Protein AF-A0A2T2QYG9-F1 (afdb_monomer_lite)

Radius of gyration: 27.03 Å; chains: 1; bounding box: 59×67×78 Å

Foldseek 3Di:
DDDDDDDDPPVVVVVVVVVVVVPPPPPDDPPPDDPDPDDDDPPPVVVVVCVLPDQPQDDDDPDTDRDDDQVVFQPADADDDQFDAADCVQDDDDPVCSVQLRVQLVVAAFARRFKTKGKDAPDVLKIFIWIAGRVHNHTLDGTDIASQDKDHGNRGQKIWGNPVVSDDPVDDDQLDKIWIFGDDPSHTHTDAIGRPDPDPPPFPQDFWWKAQPVVGDIDTDRTPRRADSPRIDTDD

Sequence (236 aa):
MKKRTLIPLFIAFLLVFAVGVILFWKDFPLAGGEFGADKEDQNQEQRTENVFKSEVIVKEGDKQYFKKNFEDFDDIQKFQGKISEVNFATGTRSWKVSSTISEVVKRGPTFAGKYAVATWVCGQECQQSTIVDVSNGEIIVDGIRSVYDVDYRINSKLFVVNPTENVPESGLKEDVSTQYYKLKDNQLKFIGKNNISNEKENCAQIVTKAENKAIGVTLNFPTPCDVPTYGWEKVN

Secondary structure (DSSP, 8-state):
--PPP---TTHHHHHHHHHHHHSSSS---------------SSSHHHHHGGG----EEEETTEEEE---GGGG--PPPP-SPPPPPBGGGS---HHHHHHHHHHHHT---BTTTEEEEEEEEETTEEEEEEEETTT-BEEEEEEEESS-EEE-TT-SEEEES-GGGS-TT---TT-EEEEEEEETTEEEEEEEEE-SSS-----S--EEEEETTTTEEEEESSTTTS-SSS-EEE-

Structure (mmCIF, N/CA/C/O backbone):
data_AF-A0A2T2QYG9-F1
#
_entry.id   AF-A0A2T2QYG9-F1
#
loop_
_atom_site.group_PDB
_atom_site.id
_atom_site.type_symbol
_atom_site.label_atom_id
_atom_site.label_alt_id
_atom_site.label_comp_id
_atom_site.label_asym_id
_atom_site.label_entity_id
_atom_site.label_seq_id
_atom_site.pdbx_PDB_ins_code
_atom_site.Cartn_x
_atom_site.Cartn_y
_atom_site.Cartn_z
_atom_site.occupancy
_atom_site.B_iso_or_equiv
_atom_site.auth_seq_id
_atom_site.auth_comp_id
_atom_site.auth_asym_id
_atom_site.auth_atom_id
_atom_site.pdbx_PDB_model_num
ATOM 1 N N . MET A 1 1 ? -21.940 -55.319 49.367 1.00 42.00 1 MET A N 1
ATOM 2 C CA . MET A 1 1 ? -21.183 -55.373 48.095 1.00 42.00 1 MET A CA 1
ATOM 3 C C . MET A 1 1 ? -22.169 -55.493 46.938 1.00 42.00 1 MET A C 1
ATOM 5 O O . MET A 1 1 ? -22.827 -56.516 46.826 1.00 42.00 1 MET A O 1
ATOM 9 N N . LYS A 1 2 ? -22.354 -54.432 46.142 1.00 44.47 2 LYS A N 1
ATOM 10 C CA . LYS A 1 2 ? -23.360 -54.358 45.065 1.00 44.47 2 LYS A CA 1
ATOM 11 C C . LYS A 1 2 ? -22.612 -54.225 43.732 1.00 44.47 2 LYS A C 1
ATOM 13 O O . LYS A 1 2 ? -22.017 -53.182 43.478 1.00 44.47 2 LYS A O 1
ATOM 18 N N . LYS A 1 3 ? -22.570 -55.293 42.926 1.00 48.38 3 LYS A N 1
ATOM 19 C CA . LYS A 1 3 ? -21.951 -55.282 41.589 1.00 48.38 3 LYS A CA 1
ATOM 20 C C . LYS A 1 3 ? -22.847 -54.475 40.643 1.00 48.38 3 LYS A C 1
ATOM 22 O O . LYS A 1 3 ? -24.000 -54.842 40.443 1.00 48.38 3 LYS A O 1
ATOM 27 N N . ARG A 1 4 ? -22.333 -53.366 40.102 1.00 51.00 4 ARG A N 1
ATOM 28 C CA . ARG A 1 4 ? -22.966 -52.608 39.013 1.00 51.00 4 ARG A CA 1
ATOM 29 C C . ARG A 1 4 ? -22.377 -53.086 37.690 1.00 51.00 4 ARG A C 1
ATOM 31 O O . ARG A 1 4 ? -21.176 -52.974 37.474 1.00 51.00 4 ARG A O 1
ATOM 38 N N . THR A 1 5 ? -23.228 -53.643 36.842 1.00 57.78 5 THR A N 1
ATOM 39 C CA . THR A 1 5 ? -22.930 -54.062 35.472 1.00 57.78 5 THR A CA 1
ATOM 40 C C . THR A 1 5 ? -22.877 -52.828 34.570 1.00 57.78 5 THR A C 1
ATOM 42 O O . THR A 1 5 ? -23.866 -52.109 34.443 1.00 57.78 5 THR A O 1
ATOM 45 N N . LEU A 1 6 ? -21.711 -52.568 33.970 1.00 56.16 6 LEU A N 1
ATOM 46 C CA . LEU A 1 6 ? -21.522 -51.571 32.916 1.00 56.16 6 LEU A CA 1
ATOM 47 C C . LEU A 1 6 ? -22.040 -52.165 31.598 1.00 56.16 6 LEU A C 1
ATOM 49 O O . LEU A 1 6 ? -21.481 -53.138 31.099 1.00 56.16 6 LEU A O 1
ATOM 53 N N . ILE A 1 7 ? -23.099 -51.585 31.042 1.00 56.31 7 ILE A N 1
ATOM 54 C CA . ILE A 1 7 ? -23.527 -51.844 29.664 1.00 56.31 7 ILE A CA 1
ATOM 55 C C . ILE A 1 7 ? -22.803 -50.813 28.780 1.00 56.31 7 ILE A C 1
ATOM 57 O O . ILE A 1 7 ? -22.882 -49.620 29.083 1.00 56.31 7 ILE A O 1
ATOM 61 N N . PRO A 1 8 ? -22.071 -51.216 27.726 1.00 50.78 8 PRO A N 1
ATOM 62 C CA . PRO A 1 8 ? -21.350 -50.278 26.875 1.00 50.78 8 PRO A CA 1
ATOM 63 C C . PRO A 1 8 ? -22.332 -49.469 26.016 1.00 50.78 8 PRO A C 1
ATOM 65 O O . PRO A 1 8 ? -23.063 -50.007 25.187 1.00 50.78 8 PRO A O 1
ATOM 68 N N . LEU A 1 9 ? -22.299 -48.148 26.197 1.00 54.16 9 LEU A N 1
ATOM 69 C CA . LEU A 1 9 ? -23.112 -47.116 25.534 1.00 54.16 9 LEU A CA 1
ATOM 70 C C . LEU A 1 9 ? -22.953 -47.037 23.997 1.00 54.16 9 LEU A C 1
ATOM 72 O O . LEU A 1 9 ? -23.584 -46.204 23.357 1.00 54.16 9 LEU A O 1
ATOM 76 N N . PHE A 1 10 ? -22.141 -47.905 23.391 1.00 52.31 10 PHE A N 1
ATOM 77 C CA . PHE A 1 10 ? -21.814 -47.870 21.963 1.00 52.31 10 PHE A CA 1
ATOM 78 C C . PHE A 1 10 ? -22.877 -48.501 21.047 1.00 52.31 10 PHE A C 1
ATOM 80 O O . PHE A 1 10 ? -22.964 -48.134 19.880 1.00 52.31 10 PHE A O 1
ATOM 87 N N . ILE A 1 11 ? -23.726 -49.406 21.549 1.00 53.75 11 ILE A N 1
ATOM 88 C CA . ILE A 1 11 ? -24.711 -50.114 20.702 1.00 53.75 11 ILE A CA 1
ATOM 89 C C . ILE A 1 11 ? -25.984 -49.276 20.473 1.00 53.75 11 ILE A C 1
ATOM 91 O O . ILE A 1 11 ? -26.630 -49.400 19.436 1.00 53.75 11 ILE A O 1
ATOM 95 N N . ALA A 1 12 ? -26.314 -48.351 21.380 1.00 51.06 12 ALA A N 1
ATOM 96 C CA . ALA A 1 12 ? -27.502 -47.503 21.244 1.00 51.06 12 ALA A CA 1
ATOM 97 C C . ALA A 1 12 ? -27.366 -46.422 20.150 1.00 51.06 12 ALA A C 1
ATOM 99 O O . ALA A 1 12 ? -28.373 -45.977 19.607 1.00 51.06 12 ALA A O 1
ATOM 100 N N . PHE A 1 13 ? -26.143 -46.020 19.787 1.00 50.56 13 PHE A N 1
ATOM 101 C CA . PHE A 1 13 ? -25.924 -44.937 18.818 1.00 50.56 13 PHE A CA 1
ATOM 102 C C . PHE A 1 13 ? -26.012 -45.395 17.351 1.00 50.56 13 PHE A C 1
ATOM 104 O O . PHE A 1 13 ? -26.397 -44.615 16.481 1.00 50.56 13 PHE A O 1
ATOM 111 N N . LEU A 1 14 ? -25.728 -46.671 17.064 1.00 50.09 14 LEU A N 1
ATOM 112 C CA . LEU A 1 14 ? -25.759 -47.212 15.697 1.00 50.09 14 LEU A CA 1
ATOM 113 C C . LEU A 1 14 ? -27.181 -47.400 15.141 1.00 50.09 14 LEU A C 1
ATOM 115 O O . LEU A 1 14 ? -27.383 -47.293 13.934 1.00 50.09 14 LEU A O 1
ATOM 119 N N . LEU A 1 15 ? -28.185 -47.605 16.000 1.00 51.66 15 LEU A N 1
ATOM 120 C CA . LEU A 1 15 ? -29.58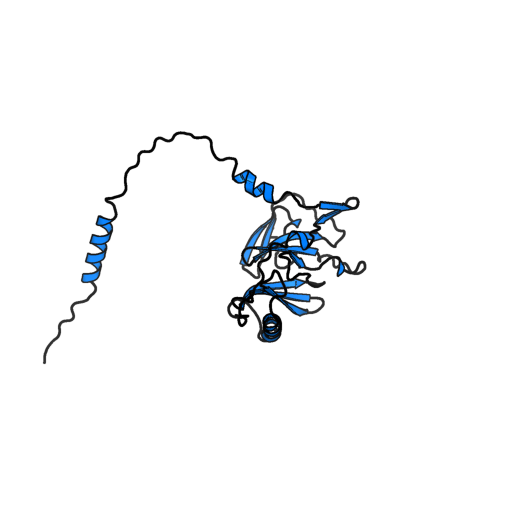0 -47.746 15.558 1.00 51.66 15 LEU A CA 1
ATOM 121 C C . LEU A 1 15 ? -30.244 -46.408 15.193 1.00 51.66 15 LEU A C 1
ATOM 123 O O . LEU A 1 15 ? -31.162 -46.396 14.378 1.00 51.66 15 LEU A O 1
ATOM 127 N N . VAL A 1 16 ? -29.760 -45.278 15.718 1.00 54.78 16 VAL A N 1
ATOM 128 C CA . VAL A 1 16 ? -30.305 -43.950 15.377 1.00 54.78 16 VAL A CA 1
ATOM 129 C C . VAL A 1 16 ? -29.849 -43.499 13.982 1.00 54.78 16 VAL A C 1
ATOM 131 O O . VAL A 1 16 ? -30.632 -42.911 13.238 1.00 54.78 16 VAL A O 1
ATOM 134 N N . PHE A 1 17 ? -28.624 -43.843 13.567 1.00 47.88 17 PHE A N 1
ATOM 135 C CA . PHE A 1 17 ? -28.117 -43.473 12.238 1.00 47.88 17 PHE A CA 1
ATOM 136 C C . PHE A 1 17 ? -28.737 -44.286 11.090 1.00 47.88 17 PHE A C 1
ATOM 138 O O . PHE A 1 17 ? -28.940 -43.744 10.006 1.00 47.88 17 PHE A O 1
ATOM 145 N N . ALA A 1 18 ? -29.106 -45.552 11.315 1.00 48.62 18 ALA A N 1
ATOM 146 C CA . ALA A 1 18 ? -29.698 -46.388 10.266 1.00 48.62 18 ALA A CA 1
ATOM 147 C C . ALA A 1 18 ? -31.140 -45.982 9.893 1.00 48.62 18 ALA A C 1
ATOM 149 O O . ALA A 1 18 ? -31.547 -46.1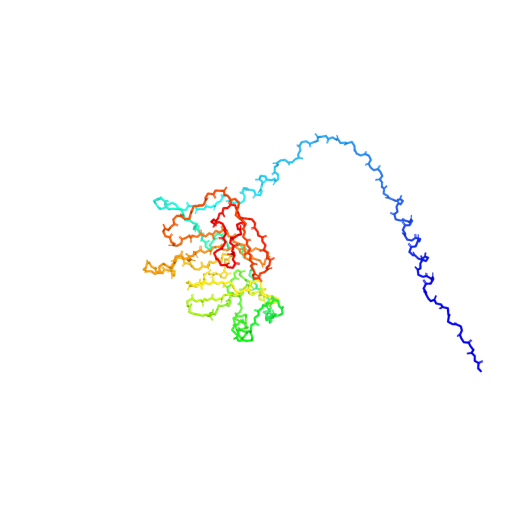46 8.745 1.00 48.62 18 ALA A O 1
ATOM 150 N N . VAL A 1 19 ? -31.909 -45.409 10.829 1.00 52.31 19 VAL A N 1
ATOM 151 C CA . VAL A 1 19 ? -33.296 -44.973 10.568 1.00 52.31 19 VAL A CA 1
ATOM 152 C C . VAL A 1 19 ? -33.348 -43.585 9.909 1.00 52.31 19 VAL A C 1
ATOM 154 O O . VAL A 1 19 ? -34.236 -43.327 9.098 1.00 52.31 19 VAL A O 1
ATOM 157 N N . GLY A 1 20 ? -32.370 -42.709 10.173 1.00 46.34 20 GLY A N 1
ATOM 158 C CA . GLY A 1 20 ? -32.325 -41.355 9.602 1.00 46.34 20 GLY A CA 1
ATOM 159 C C . GLY A 1 20 ? -32.038 -41.297 8.095 1.00 46.34 20 GLY A C 1
ATOM 160 O O . GLY A 1 20 ? -32.557 -40.423 7.407 1.00 46.34 20 GLY A O 1
ATOM 161 N N . VAL A 1 21 ? -31.267 -42.247 7.553 1.00 50.03 21 VAL A N 1
ATOM 162 C CA . VAL A 1 21 ? -30.894 -42.256 6.122 1.00 50.03 21 VAL A CA 1
ATOM 163 C C . VAL A 1 21 ? -32.034 -42.763 5.224 1.00 50.03 21 VAL A C 1
ATOM 165 O O . VAL A 1 21 ? -32.130 -42.366 4.065 1.00 50.03 21 VAL A O 1
ATOM 168 N N . ILE A 1 22 ? -32.952 -43.578 5.754 1.00 52.12 22 ILE A N 1
ATOM 169 C CA . ILE A 1 22 ? -34.046 -44.180 4.967 1.00 52.12 22 ILE A CA 1
ATOM 170 C C . ILE A 1 22 ? -35.214 -43.200 4.746 1.00 52.12 22 ILE A C 1
ATOM 172 O O . ILE A 1 22 ? -35.949 -43.331 3.768 1.00 52.12 22 ILE A O 1
ATOM 176 N N . LEU A 1 23 ? -35.382 -42.187 5.604 1.00 50.47 23 LEU A N 1
ATOM 177 C CA . LEU A 1 23 ? -36.505 -41.244 5.500 1.00 50.47 23 LEU A CA 1
ATOM 178 C C . LEU A 1 23 ? -36.225 -40.003 4.639 1.00 50.47 23 LEU A C 1
ATOM 180 O O . LEU A 1 23 ? -37.168 -39.294 4.313 1.00 50.47 23 LEU A O 1
ATOM 184 N N . PHE A 1 24 ? -34.984 -39.758 4.206 1.00 44.28 24 PHE A N 1
ATOM 185 C CA . PHE A 1 24 ? -34.648 -38.557 3.422 1.00 44.28 24 PHE A CA 1
ATOM 186 C C . PHE A 1 24 ? -34.688 -38.749 1.893 1.00 44.28 24 PHE A C 1
ATOM 188 O O . PHE A 1 24 ? -34.478 -37.797 1.149 1.00 44.28 24 PHE A O 1
ATOM 195 N N . TRP A 1 25 ? -34.971 -39.962 1.404 1.00 46.12 25 TRP A N 1
ATOM 196 C CA . TRP A 1 25 ? -34.984 -40.276 -0.036 1.00 46.12 25 TRP A CA 1
ATOM 197 C C . TRP A 1 25 ? -36.381 -40.366 -0.669 1.00 46.12 25 TRP A C 1
ATOM 199 O O . TRP A 1 25 ? -36.482 -40.629 -1.864 1.00 46.12 25 TRP A O 1
ATOM 209 N N . LYS A 1 26 ? -37.470 -40.173 0.090 1.00 44.91 26 LYS A N 1
ATOM 210 C CA . LYS A 1 26 ? -38.833 -40.403 -0.431 1.00 44.91 26 LYS A CA 1
ATOM 211 C C . LYS A 1 26 ? -39.540 -39.191 -1.043 1.00 44.91 26 LYS A C 1
ATOM 213 O O . LYS A 1 26 ? -40.514 -39.408 -1.752 1.00 44.91 26 LYS A O 1
ATOM 218 N N . ASP A 1 27 ? -39.019 -37.977 -0.871 1.00 51.62 27 ASP A N 1
ATOM 219 C CA . ASP A 1 27 ? -39.699 -36.752 -1.323 1.00 51.62 27 ASP A CA 1
ATOM 220 C C . ASP A 1 27 ? -38.945 -35.977 -2.416 1.00 51.62 27 ASP A C 1
ATOM 222 O O . ASP A 1 27 ? -39.187 -34.789 -2.607 1.00 51.62 27 ASP A O 1
ATOM 226 N N . PHE A 1 28 ? -38.040 -36.618 -3.167 1.00 50.44 28 PHE A N 1
ATOM 227 C CA . PHE A 1 28 ? -37.456 -35.986 -4.354 1.00 50.44 28 PHE A CA 1
ATOM 228 C C . PHE A 1 28 ? -38.383 -36.182 -5.567 1.00 50.44 28 PHE A C 1
ATOM 230 O O . PHE A 1 28 ? -38.505 -37.307 -6.061 1.00 50.44 28 PHE A O 1
ATOM 237 N N . PRO A 1 29 ? -39.052 -35.125 -6.068 1.00 54.09 29 PRO A N 1
ATOM 238 C CA . PRO A 1 29 ? -39.872 -35.224 -7.263 1.00 54.09 29 PRO A CA 1
ATOM 239 C C . PRO A 1 29 ? -38.984 -35.514 -8.478 1.00 54.09 29 PRO A C 1
ATOM 241 O O . PRO A 1 29 ? -38.087 -34.741 -8.818 1.00 54.09 29 PRO A O 1
ATOM 244 N N . LEU A 1 30 ? -39.265 -36.630 -9.151 1.00 52.31 30 LEU A N 1
ATOM 245 C CA . LEU A 1 30 ? -38.763 -36.938 -10.488 1.00 52.31 30 LEU A CA 1
ATOM 246 C C . LEU A 1 30 ? -39.442 -35.996 -11.491 1.00 52.31 30 LEU A C 1
ATOM 248 O O . LEU A 1 30 ? -40.434 -36.344 -12.128 1.00 52.31 30 LEU A O 1
ATOM 252 N N . ALA A 1 31 ? -38.920 -34.777 -11.600 1.00 51.12 31 ALA A N 1
ATOM 253 C CA . ALA A 1 31 ? -39.264 -33.859 -12.672 1.00 51.12 31 ALA A CA 1
ATOM 254 C C . ALA A 1 31 ? -38.509 -34.281 -13.942 1.00 51.12 31 ALA A C 1
ATOM 256 O O . ALA A 1 31 ? -37.351 -33.924 -14.153 1.00 51.12 31 ALA A O 1
ATOM 257 N N . GLY A 1 32 ? -39.177 -35.079 -14.778 1.00 50.81 32 GLY A N 1
ATOM 258 C CA . GLY A 1 32 ? -38.824 -35.235 -16.184 1.00 50.81 32 GLY A CA 1
ATOM 259 C C . GLY A 1 32 ? -39.163 -33.944 -16.921 1.00 50.81 32 GLY A C 1
ATOM 260 O O . GLY A 1 32 ? -40.303 -33.752 -17.331 1.00 50.81 32 GLY A O 1
ATOM 261 N N . GLY A 1 33 ? -38.184 -33.047 -17.023 1.00 41.72 33 GLY A N 1
ATOM 262 C CA . GLY A 1 33 ? -38.237 -31.869 -17.880 1.00 41.72 33 GLY A CA 1
ATOM 263 C C . GLY A 1 33 ? -37.633 -32.192 -19.241 1.00 41.72 33 GLY A C 1
ATOM 264 O O . GLY A 1 33 ? -36.483 -32.621 -19.331 1.00 41.72 33 GLY A O 1
ATOM 265 N N . GLU A 1 34 ? -38.428 -32.008 -20.289 1.00 43.44 34 GLU A N 1
ATOM 266 C CA . GLU A 1 34 ? -38.000 -32.034 -21.682 1.00 43.44 34 GLU A CA 1
ATOM 267 C C . GLU A 1 34 ? -36.872 -31.010 -21.896 1.00 43.44 34 GLU A C 1
ATOM 269 O O . GLU A 1 34 ? -37.023 -29.827 -21.596 1.00 43.44 34 GLU A O 1
ATOM 274 N N . PHE A 1 35 ? -35.726 -31.465 -22.411 1.00 39.62 35 PHE A N 1
ATOM 275 C CA . PHE A 1 35 ? -34.642 -30.592 -22.864 1.00 39.62 35 PHE A CA 1
ATOM 276 C C . PHE A 1 35 ? -35.074 -29.898 -24.163 1.00 39.62 35 PHE A C 1
ATOM 278 O O . PHE A 1 35 ? -34.780 -30.352 -25.270 1.00 39.62 35 PHE A O 1
ATOM 285 N N . GLY A 1 36 ? -35.793 -28.786 -24.016 1.00 42.97 36 GLY A N 1
ATOM 286 C CA . GLY A 1 36 ? -35.830 -27.738 -25.025 1.00 42.97 36 GLY A CA 1
ATOM 287 C C . GLY A 1 36 ? -34.432 -27.137 -25.139 1.00 42.97 36 GLY A C 1
ATOM 288 O O . GLY A 1 36 ? -33.891 -26.612 -24.168 1.00 42.97 36 GLY A O 1
ATOM 289 N N . ALA A 1 37 ? -33.812 -27.277 -26.308 1.00 48.22 37 ALA A N 1
ATOM 290 C CA . ALA A 1 37 ? -32.558 -26.616 -26.637 1.00 48.22 37 ALA A CA 1
ATOM 291 C C . ALA A 1 37 ? -32.821 -25.118 -26.857 1.00 48.22 37 ALA A C 1
ATOM 293 O O . ALA A 1 37 ? -32.877 -24.648 -27.996 1.00 48.22 37 ALA A O 1
ATOM 294 N N . ASP A 1 38 ? -33.001 -24.387 -25.761 1.00 42.66 38 ASP A N 1
ATOM 295 C CA . ASP A 1 38 ? -33.068 -22.934 -25.778 1.00 42.66 38 ASP A CA 1
ATOM 296 C C . ASP A 1 38 ? -31.649 -22.364 -25.872 1.00 42.66 38 ASP A C 1
ATOM 298 O O . ASP A 1 38 ? -30.742 -22.663 -25.095 1.00 42.66 38 ASP A O 1
ATOM 302 N N . LYS A 1 39 ? -31.455 -21.580 -26.930 1.00 51.59 39 LYS A N 1
ATOM 303 C CA . LYS A 1 39 ? -30.235 -20.850 -27.258 1.00 51.59 39 LYS A CA 1
ATOM 304 C C . LYS A 1 39 ? -30.114 -19.625 -26.349 1.00 51.59 39 LYS A C 1
ATOM 306 O O . LYS A 1 39 ? -30.513 -18.535 -26.733 1.00 51.59 39 LYS A O 1
ATOM 311 N N . GLU A 1 40 ? -29.524 -19.809 -25.183 1.00 47.50 40 GLU A N 1
ATOM 312 C CA . GLU A 1 40 ? -29.035 -18.766 -24.273 1.00 47.50 40 GLU A CA 1
ATOM 313 C C . GLU A 1 40 ? -27.937 -19.477 -23.466 1.00 47.50 40 GLU A C 1
ATOM 315 O O . GLU A 1 40 ? -28.200 -20.476 -22.817 1.00 47.50 40 GLU A O 1
ATOM 320 N N . ASP A 1 41 ? -26.642 -19.194 -23.599 1.00 50.16 41 ASP A N 1
ATOM 321 C CA . ASP A 1 41 ? -26.026 -18.002 -23.033 1.00 50.16 41 ASP A CA 1
ATOM 322 C C . ASP A 1 41 ? -24.561 -17.909 -23.540 1.00 50.16 41 ASP A C 1
ATOM 324 O O . ASP A 1 41 ? -23.643 -18.485 -22.965 1.00 50.16 41 ASP A O 1
ATOM 328 N N . GLN A 1 42 ? -24.312 -17.222 -24.663 1.00 43.66 42 GLN A N 1
ATOM 329 C CA . GLN A 1 42 ? -22.949 -16.798 -25.062 1.00 43.66 42 GLN A CA 1
ATOM 330 C C . GLN A 1 42 ? -22.679 -15.326 -24.704 1.00 43.66 42 GLN A C 1
ATOM 332 O O . GLN A 1 42 ? -21.677 -14.746 -25.115 1.00 43.66 42 GLN A O 1
ATOM 337 N N . ASN A 1 43 ? -23.571 -14.707 -23.925 1.00 46.34 43 ASN A N 1
ATOM 338 C CA . ASN A 1 43 ? -23.547 -13.271 -23.651 1.00 46.34 43 ASN A CA 1
ATOM 339 C C . ASN A 1 43 ? -23.069 -12.926 -22.225 1.00 46.34 43 ASN A C 1
ATOM 341 O O . ASN A 1 43 ? -22.898 -11.753 -21.896 1.00 46.34 43 ASN A O 1
ATOM 345 N N . GLN A 1 44 ? -22.811 -13.923 -21.369 1.00 46.66 44 GLN A N 1
ATOM 346 C CA . GLN A 1 44 ? -22.248 -13.691 -20.032 1.00 46.66 44 GLN A CA 1
ATOM 347 C C . GLN A 1 44 ? -20.712 -13.706 -20.000 1.00 46.66 44 GLN A C 1
ATOM 349 O O . GLN A 1 44 ? -20.128 -12.932 -19.244 1.00 46.66 44 GLN A O 1
ATOM 354 N N . GLU A 1 45 ? -20.044 -14.460 -20.878 1.00 44.28 45 GLU A N 1
ATOM 355 C CA . GLU A 1 45 ? -18.570 -14.474 -20.957 1.00 44.28 45 GLU A CA 1
ATOM 356 C C . GLU A 1 45 ? -18.012 -13.210 -21.649 1.00 44.28 45 GLU A C 1
ATOM 358 O O . GLU A 1 45 ? -16.984 -12.665 -21.248 1.00 44.28 45 GLU A O 1
ATOM 363 N N . GLN A 1 46 ? -18.778 -12.613 -22.574 1.00 39.81 46 GLN A N 1
ATOM 364 C CA . GLN A 1 46 ? -18.458 -11.311 -23.186 1.00 39.81 46 GLN A CA 1
ATOM 365 C C . GLN A 1 46 ? -18.697 -10.106 -22.257 1.00 39.81 46 GLN A C 1
ATOM 367 O O . GLN A 1 46 ? -18.255 -8.987 -22.550 1.00 39.81 46 GLN A O 1
ATOM 372 N N . ARG A 1 47 ? -19.386 -10.297 -21.122 1.00 34.47 47 ARG A N 1
ATOM 373 C CA . ARG A 1 47 ? -19.670 -9.213 -20.169 1.00 34.47 47 ARG A CA 1
ATOM 374 C C . ARG A 1 47 ? -18.538 -9.001 -19.168 1.00 34.47 47 ARG A C 1
ATOM 376 O O . ARG A 1 47 ? -18.369 -7.883 -18.690 1.00 34.47 47 ARG A O 1
ATOM 383 N N . THR A 1 48 ? -17.727 -10.021 -18.895 1.00 40.56 48 THR A N 1
ATOM 384 C CA . THR A 1 48 ? -16.524 -9.892 -18.058 1.00 40.56 48 THR A CA 1
ATOM 385 C C . THR A 1 48 ? -15.320 -9.328 -18.812 1.00 40.56 48 THR A C 1
ATOM 387 O O . THR A 1 48 ? -14.508 -8.641 -18.196 1.00 40.56 48 THR A O 1
ATOM 390 N N . GLU A 1 49 ? -15.244 -9.494 -20.136 1.00 39.28 49 GLU A N 1
ATOM 391 C CA . GLU A 1 49 ? -14.173 -8.895 -20.952 1.00 39.28 49 GLU A CA 1
ATOM 392 C C . GLU A 1 49 ? -14.395 -7.400 -21.253 1.00 39.28 49 GLU A C 1
ATOM 394 O O . GLU A 1 49 ? -13.440 -6.639 -21.396 1.00 39.28 49 GLU A O 1
ATOM 399 N N . ASN A 1 50 ? -15.643 -6.920 -21.267 1.00 33.69 50 ASN A N 1
ATOM 400 C CA . ASN A 1 50 ? -15.945 -5.517 -21.588 1.00 33.69 50 ASN A CA 1
ATOM 401 C C . ASN A 1 50 ? -15.858 -4.534 -20.401 1.00 33.69 50 ASN A C 1
ATOM 403 O O . ASN A 1 50 ? -16.029 -3.332 -20.601 1.00 33.69 50 ASN A O 1
ATOM 407 N N . VAL A 1 51 ? -15.545 -4.992 -19.182 1.00 36.28 51 VAL A N 1
ATOM 408 C CA . VAL A 1 51 ? -15.336 -4.106 -18.011 1.00 36.28 51 VAL A CA 1
ATOM 409 C C . VAL A 1 51 ? -13.895 -3.564 -17.935 1.00 36.28 51 VAL A C 1
ATOM 411 O O . VAL A 1 51 ? -13.635 -2.606 -17.214 1.00 36.28 51 VAL A O 1
ATOM 414 N N . PHE A 1 52 ? -12.967 -4.091 -18.742 1.00 41.19 52 PHE A N 1
ATOM 415 C CA . PHE A 1 52 ? -11.587 -3.587 -18.860 1.00 41.19 52 PHE A CA 1
ATOM 416 C C . PHE A 1 52 ? -11.387 -2.557 -19.989 1.00 41.19 52 PHE A C 1
ATOM 418 O O . PHE A 1 52 ? -10.269 -2.136 -20.275 1.00 41.19 52 PHE A O 1
ATOM 425 N N . LYS A 1 53 ? -12.466 -2.087 -20.626 1.00 35.94 53 LYS A N 1
ATOM 426 C CA . LYS A 1 53 ? -12.403 -1.237 -21.827 1.00 35.94 53 LYS A CA 1
ATOM 427 C C . LYS A 1 53 ? -12.299 0.270 -21.542 1.00 35.94 53 LYS A C 1
ATOM 429 O O . LYS A 1 53 ? -12.993 1.077 -22.154 1.00 35.94 53 LYS A O 1
ATOM 434 N N . SER A 1 54 ? -11.398 0.650 -20.642 1.00 42.59 54 SER A N 1
ATOM 435 C CA . SER A 1 54 ? -10.843 2.013 -20.575 1.00 42.59 54 SER A CA 1
ATOM 436 C C . SER A 1 54 ? -9.444 2.005 -19.945 1.00 42.59 54 SER A C 1
ATOM 438 O O . SER A 1 54 ? -9.114 2.709 -18.985 1.00 42.59 54 SER A O 1
ATOM 440 N N . GLU A 1 55 ? -8.566 1.166 -20.484 1.00 49.25 55 GLU A N 1
ATOM 441 C CA . GLU A 1 55 ? -7.130 1.409 -20.389 1.00 49.25 55 GLU A CA 1
ATOM 442 C C . GLU A 1 55 ? -6.808 2.650 -21.222 1.00 49.25 55 GLU A C 1
ATOM 444 O O . GLU A 1 55 ? -6.779 2.610 -22.451 1.00 49.25 55 GLU A O 1
ATOM 449 N N . VAL A 1 56 ? -6.611 3.786 -20.552 1.00 47.31 56 VAL A N 1
ATOM 450 C CA . VAL A 1 56 ? -6.023 4.963 -21.190 1.00 47.31 56 VAL A CA 1
ATOM 451 C C . VAL A 1 56 ? -4.542 4.656 -21.377 1.00 47.31 56 VAL A C 1
ATOM 453 O O . VAL A 1 56 ? -3.696 4.995 -20.554 1.00 47.31 56 VAL A O 1
ATOM 456 N N . ILE A 1 57 ? -4.244 3.941 -22.455 1.00 50.69 57 ILE A N 1
ATOM 457 C CA . ILE A 1 57 ? -2.900 3.849 -23.003 1.00 50.69 57 ILE A CA 1
ATOM 458 C C . ILE A 1 57 ? -2.568 5.244 -23.523 1.00 50.69 57 ILE A C 1
ATOM 460 O O . ILE A 1 57 ? -3.039 5.655 -24.587 1.00 50.69 57 ILE A O 1
ATOM 464 N N . VAL A 1 58 ? -1.796 5.998 -22.746 1.00 46.97 58 VAL A N 1
ATOM 465 C CA . VAL A 1 58 ? -1.262 7.274 -23.217 1.00 46.97 58 VAL A CA 1
ATOM 466 C C . VAL A 1 58 ? -0.107 6.948 -24.154 1.00 46.97 58 VAL A C 1
ATOM 468 O O . VAL A 1 58 ? 0.829 6.243 -23.771 1.00 46.97 58 VAL A O 1
ATOM 471 N N . LYS A 1 59 ? -0.204 7.429 -25.394 1.00 43.88 59 LYS A N 1
ATOM 472 C CA . LYS A 1 59 ? 0.877 7.359 -26.376 1.00 43.88 59 LYS A CA 1
ATOM 473 C C . LYS A 1 59 ? 1.635 8.676 -26.348 1.00 43.88 59 LYS A C 1
ATOM 475 O O . LYS A 1 59 ? 1.072 9.708 -26.705 1.00 43.88 59 LYS A O 1
ATOM 480 N N . GLU A 1 60 ? 2.897 8.627 -25.948 1.00 47.53 60 GLU A N 1
ATOM 481 C CA . GLU A 1 60 ? 3.833 9.739 -26.100 1.00 47.53 60 GLU A CA 1
ATOM 482 C C . GLU A 1 60 ? 4.998 9.248 -26.968 1.00 47.53 60 GLU A C 1
ATOM 484 O O . GLU A 1 60 ? 5.835 8.453 -26.536 1.00 47.53 60 GLU A O 1
ATOM 489 N N . GLY A 1 61 ? 4.980 9.625 -28.251 1.00 60.12 61 GLY A N 1
ATOM 490 C CA . GLY A 1 61 ? 5.839 9.004 -29.265 1.00 60.12 61 GLY A CA 1
ATOM 491 C C . GLY A 1 61 ? 5.545 7.504 -29.424 1.00 60.12 61 GLY A C 1
ATOM 492 O O . GLY A 1 61 ? 4.386 7.108 -29.548 1.00 60.12 61 GLY A O 1
ATOM 493 N N . ASP A 1 62 ? 6.592 6.672 -29.390 1.00 44.03 62 ASP A N 1
ATOM 494 C CA . ASP A 1 62 ? 6.504 5.203 -29.504 1.00 44.03 62 ASP A CA 1
ATOM 495 C C . ASP A 1 62 ? 6.282 4.484 -28.159 1.00 44.03 62 ASP A C 1
ATOM 497 O O . ASP A 1 62 ? 6.273 3.252 -28.102 1.00 44.03 62 ASP A O 1
ATOM 501 N N . LYS A 1 63 ? 6.150 5.227 -27.054 1.00 47.59 63 LYS A N 1
ATOM 502 C CA . LYS A 1 63 ? 6.061 4.652 -25.710 1.00 47.59 63 LYS A CA 1
ATOM 503 C C . LYS A 1 63 ? 4.603 4.550 -25.256 1.00 47.59 63 LYS A C 1
ATOM 505 O O . LYS A 1 63 ? 3.829 5.501 -25.373 1.00 47.59 63 LYS A O 1
ATOM 510 N N . GLN A 1 64 ? 4.238 3.375 -24.746 1.00 53.09 64 GLN A N 1
ATOM 511 C CA . GLN A 1 64 ? 2.924 3.064 -24.188 1.00 53.09 64 GLN A CA 1
ATOM 512 C C . GLN A 1 64 ? 3.044 2.996 -22.669 1.00 53.09 64 GLN A C 1
ATOM 514 O O . GLN A 1 64 ? 3.768 2.155 -22.143 1.00 53.09 64 GLN A O 1
ATOM 519 N N . TYR A 1 65 ? 2.321 3.879 -21.981 1.00 63.53 65 TYR A N 1
ATOM 520 C CA . TYR A 1 65 ? 2.325 3.947 -20.524 1.00 63.53 65 TYR A CA 1
ATOM 521 C C . TYR A 1 65 ? 0.931 3.692 -19.961 1.00 63.53 65 TYR A C 1
ATOM 523 O O . TYR A 1 65 ? -0.074 4.220 -20.447 1.00 63.53 65 TYR A O 1
ATOM 531 N N . PHE A 1 66 ? 0.888 2.896 -18.901 1.00 67.25 66 PHE A N 1
ATOM 532 C CA . PHE A 1 66 ? -0.270 2.713 -18.051 1.00 67.25 66 PHE A CA 1
ATOM 533 C C . PHE A 1 66 ? -0.385 3.928 -17.127 1.00 67.25 66 PHE A C 1
ATOM 535 O O . PHE A 1 66 ? 0.336 4.041 -16.137 1.00 67.25 66 PHE A O 1
ATOM 542 N N . LYS A 1 67 ? -1.262 4.876 -17.467 1.00 72.69 67 LYS A N 1
ATOM 543 C CA . LYS A 1 67 ? -1.563 6.029 -16.611 1.00 72.69 67 LYS A CA 1
ATOM 544 C C . LYS A 1 67 ? -2.961 5.868 -16.032 1.00 72.69 67 LYS A C 1
ATOM 546 O O . LYS A 1 67 ? -3.936 5.749 -16.771 1.00 72.69 67 LYS A O 1
ATOM 551 N N . LYS A 1 68 ? -3.054 5.869 -14.705 1.00 80.06 68 LYS A N 1
ATOM 552 C CA . LYS A 1 68 ? -4.319 5.828 -13.968 1.00 80.06 68 LYS A CA 1
ATOM 553 C C . LYS A 1 68 ? -4.372 7.004 -13.010 1.00 80.06 68 LYS A C 1
ATOM 555 O O . LYS A 1 68 ? -3.408 7.238 -12.286 1.00 80.06 68 LYS A O 1
ATOM 560 N N . ASN A 1 69 ? -5.481 7.734 -13.034 1.00 88.88 69 ASN A N 1
ATOM 561 C CA . ASN A 1 69 ? -5.705 8.832 -12.108 1.00 88.88 69 ASN A CA 1
ATOM 562 C C . ASN A 1 69 ? -6.417 8.288 -10.868 1.00 88.88 69 ASN A C 1
ATOM 564 O O . ASN A 1 69 ? -7.196 7.338 -10.954 1.00 88.88 69 ASN A O 1
ATOM 568 N N . PHE A 1 70 ? -6.164 8.878 -9.704 1.00 92.88 70 PHE A N 1
ATOM 569 C CA . PHE A 1 70 ? -6.800 8.440 -8.459 1.00 92.88 70 PHE A CA 1
ATOM 570 C C . PHE A 1 70 ? -8.320 8.621 -8.489 1.00 92.88 70 PHE A C 1
ATOM 572 O O . PHE A 1 70 ? -9.044 7.851 -7.856 1.00 92.88 70 PHE A O 1
ATOM 579 N N . GLU A 1 71 ? -8.778 9.624 -9.233 1.00 93.25 71 GLU A N 1
ATOM 580 C CA . GLU A 1 71 ? -10.173 10.002 -9.436 1.00 93.25 71 GLU A CA 1
ATOM 581 C C . GLU A 1 71 ? -10.964 8.917 -10.184 1.00 93.25 71 GLU A C 1
ATOM 583 O O . GLU A 1 71 ? -12.166 8.804 -9.991 1.00 93.25 71 GLU A O 1
ATOM 588 N N . ASP A 1 72 ? -10.297 8.042 -10.946 1.00 90.88 72 ASP A N 1
ATOM 589 C CA . ASP A 1 72 ? -10.947 6.908 -11.622 1.00 90.88 72 ASP A CA 1
ATOM 590 C C . ASP A 1 72 ? -11.317 5.761 -10.646 1.00 90.88 72 ASP A C 1
ATOM 592 O O . ASP A 1 72 ? -11.886 4.742 -11.048 1.00 90.88 72 ASP A O 1
ATOM 596 N N . PHE A 1 73 ? -10.951 5.884 -9.362 1.00 92.94 73 PHE A N 1
ATOM 597 C CA . PHE A 1 73 ? -11.093 4.854 -8.322 1.00 92.94 73 PHE A CA 1
ATOM 598 C C . PHE A 1 73 ? -11.708 5.417 -7.028 1.00 92.94 73 PHE A C 1
ATOM 600 O O . PHE A 1 73 ? -11.353 4.982 -5.928 1.00 92.94 73 PHE A O 1
ATOM 607 N N . ASP A 1 74 ? -12.591 6.408 -7.143 1.00 93.44 74 ASP A N 1
ATOM 608 C CA . ASP A 1 74 ? -13.141 7.197 -6.034 1.00 93.44 74 ASP A CA 1
ATOM 609 C C . ASP A 1 74 ? -14.413 6.612 -5.385 1.00 93.44 74 ASP A C 1
ATOM 611 O O . ASP A 1 74 ? -14.983 7.213 -4.468 1.00 93.44 74 ASP A O 1
ATOM 615 N N . ASP A 1 75 ? -14.821 5.404 -5.788 1.00 92.06 75 ASP A N 1
ATOM 616 C CA . ASP A 1 75 ? -16.011 4.685 -5.324 1.00 92.06 75 ASP A CA 1
ATOM 617 C C . ASP A 1 75 ? -15.851 4.134 -3.886 1.00 92.06 75 ASP A C 1
ATOM 619 O O . ASP A 1 75 ? -15.875 2.927 -3.627 1.00 92.06 75 ASP A O 1
ATOM 623 N N . ILE A 1 76 ? -15.645 5.037 -2.924 1.00 93.38 76 ILE A N 1
ATOM 624 C CA . ILE A 1 76 ? -15.218 4.752 -1.551 1.00 93.38 76 ILE A CA 1
ATOM 625 C C . ILE A 1 76 ? -16.360 4.854 -0.541 1.00 93.38 76 ILE A C 1
ATOM 627 O O . ILE A 1 76 ? -17.061 5.861 -0.449 1.00 93.38 76 ILE A O 1
ATOM 631 N N . GLN A 1 77 ? -16.438 3.856 0.340 1.00 90.88 77 GLN A N 1
ATOM 632 C CA . GLN A 1 77 ? -17.183 3.955 1.590 1.00 90.88 77 GLN A CA 1
ATOM 633 C C . GLN A 1 77 ? -16.246 4.400 2.719 1.00 90.88 77 GLN A C 1
ATOM 635 O O . GLN A 1 77 ? -15.295 3.702 3.068 1.00 90.88 77 GLN A O 1
ATOM 640 N N . LYS A 1 78 ? -16.517 5.570 3.304 1.00 93.88 78 LYS A N 1
ATOM 641 C CA . LYS A 1 78 ? -15.743 6.088 4.440 1.00 93.88 78 LYS A CA 1
ATOM 642 C C . LYS A 1 78 ? -16.117 5.351 5.724 1.00 93.88 78 LYS A C 1
ATOM 644 O O . LYS A 1 78 ? -17.296 5.194 6.036 1.00 93.88 78 LYS A O 1
ATOM 649 N N . PHE A 1 79 ? -15.112 4.945 6.487 1.00 94.88 79 PHE A N 1
ATOM 650 C CA . PHE A 1 79 ? -15.290 4.368 7.810 1.00 94.88 79 PHE A CA 1
ATOM 651 C C . PHE A 1 79 ? -15.635 5.456 8.833 1.00 94.88 79 PHE A C 1
ATOM 653 O O . PHE A 1 79 ? -14.976 6.491 8.895 1.00 94.88 79 PHE A O 1
ATOM 660 N N . GLN A 1 80 ? -16.669 5.210 9.639 1.00 92.69 80 GLN A N 1
ATOM 661 C CA . GLN A 1 80 ? -17.128 6.115 10.705 1.00 92.69 80 GLN A CA 1
ATOM 662 C C . GLN A 1 80 ? -17.188 5.427 12.079 1.00 92.69 80 GLN A C 1
ATOM 664 O O . GLN A 1 80 ? -17.733 5.977 13.032 1.00 92.69 80 GLN A O 1
ATOM 669 N N . GLY A 1 81 ? -16.677 4.199 12.180 1.00 93.62 81 GLY A N 1
ATOM 670 C CA . GLY A 1 81 ? -16.734 3.411 13.405 1.00 93.62 81 GLY A CA 1
ATOM 671 C C . GLY A 1 81 ? -15.580 3.692 14.366 1.00 93.62 81 GLY A C 1
ATOM 672 O O . GLY A 1 81 ? -14.718 4.543 14.141 1.00 93.62 81 GLY A O 1
ATOM 673 N N . LYS A 1 82 ? -15.545 2.912 15.447 1.00 96.38 82 LYS A N 1
ATOM 674 C CA . LYS A 1 82 ? -14.407 2.878 16.364 1.00 96.38 82 LYS A CA 1
ATOM 675 C C . LYS A 1 82 ? -13.245 2.137 15.704 1.00 96.38 82 LYS A C 1
ATOM 677 O O . LYS A 1 82 ? -13.419 1.004 15.270 1.00 96.38 82 LYS A O 1
ATOM 682 N N . ILE A 1 83 ? -12.072 2.763 15.678 1.00 97.31 83 ILE A N 1
ATOM 683 C CA . ILE A 1 83 ? -10.832 2.127 15.222 1.00 97.31 83 ILE A CA 1
ATOM 684 C C . ILE A 1 83 ? -10.511 0.935 16.132 1.00 97.31 83 ILE A C 1
ATOM 686 O O . ILE A 1 83 ? -10.480 1.074 17.359 1.00 97.31 83 ILE A O 1
ATOM 690 N N . SER A 1 84 ? -10.271 -0.219 15.518 1.00 96.75 84 SER A N 1
ATOM 691 C CA . SER A 1 84 ? -9.863 -1.449 16.195 1.00 96.75 84 SER A CA 1
ATOM 692 C C . SER A 1 84 ? -8.347 -1.502 16.397 1.00 96.75 84 SER A C 1
ATOM 694 O O . SER A 1 84 ? -7.575 -0.912 15.639 1.00 96.75 84 SER A O 1
ATOM 696 N N . GLU A 1 85 ? -7.910 -2.212 17.437 1.00 95.06 85 GLU A N 1
ATOM 697 C CA . GLU A 1 85 ? -6.490 -2.510 17.634 1.00 95.06 85 GLU A CA 1
ATOM 698 C C . GLU A 1 85 ? -5.981 -3.444 16.536 1.00 95.06 85 GLU A C 1
ATOM 700 O O . GLU A 1 85 ? -6.722 -4.286 16.034 1.00 95.06 85 GLU A O 1
ATOM 705 N N . VAL A 1 86 ? -4.708 -3.303 16.169 1.00 94.44 86 VAL A N 1
ATOM 706 C CA . VAL A 1 86 ? -4.107 -4.109 15.104 1.00 94.44 86 VAL A CA 1
ATOM 707 C C . VAL A 1 86 ? -4.011 -5.567 15.540 1.00 94.44 86 VAL A C 1
ATOM 709 O O . VAL A 1 86 ? -3.425 -5.884 16.576 1.00 94.44 86 VAL A O 1
ATOM 712 N N . ASN A 1 87 ? -4.526 -6.464 14.706 1.00 92.00 87 ASN A N 1
ATOM 713 C CA . ASN A 1 87 ? -4.400 -7.896 14.891 1.00 92.00 87 ASN A CA 1
ATOM 714 C C . ASN A 1 87 ? -3.103 -8.397 14.240 1.00 92.00 87 ASN A C 1
ATOM 716 O O . ASN A 1 87 ? -3.043 -8.661 13.041 1.00 92.00 87 ASN A O 1
ATOM 720 N N . PHE A 1 88 ? -2.050 -8.554 15.041 1.00 88.31 88 PHE A N 1
ATOM 721 C CA . PHE A 1 88 ? -0.763 -9.066 14.560 1.00 88.31 88 PHE A CA 1
ATOM 722 C C . PHE A 1 88 ? -0.737 -10.580 14.322 1.00 88.31 88 PHE A C 1
ATOM 724 O O . PHE A 1 88 ? 0.240 -11.072 13.769 1.00 88.31 88 PHE A O 1
ATOM 731 N N . ALA A 1 89 ? -1.790 -11.323 14.686 1.00 84.06 89 ALA A N 1
ATOM 732 C CA . ALA A 1 89 ? -1.859 -12.758 14.409 1.00 84.06 89 ALA A CA 1
ATOM 733 C C . ALA A 1 89 ? -2.064 -13.065 12.915 1.00 84.06 89 ALA A C 1
ATOM 735 O O . ALA A 1 89 ? -1.793 -14.182 12.484 1.00 84.06 89 ALA A O 1
ATOM 736 N N . THR A 1 90 ? -2.529 -12.092 12.121 1.00 69.69 90 THR A N 1
ATOM 737 C CA . THR A 1 90 ? -2.816 -12.268 10.688 1.00 69.69 90 THR A CA 1
ATOM 738 C C . THR A 1 90 ? -1.646 -11.876 9.777 1.00 69.69 90 THR A C 1
ATOM 740 O O . THR A 1 90 ? -1.825 -11.807 8.566 1.00 69.69 90 THR A O 1
ATOM 743 N N . GLY A 1 91 ? -0.454 -11.602 10.325 1.00 63.09 91 GLY A N 1
ATOM 744 C CA . GLY A 1 91 ? 0.720 -11.181 9.552 1.00 63.09 91 GLY A CA 1
ATOM 745 C C . GLY A 1 91 ? 2.041 -11.713 10.107 1.00 63.09 91 GLY A C 1
ATOM 746 O O . GLY A 1 91 ? 2.128 -12.166 11.247 1.00 63.09 91 GLY A O 1
ATOM 747 N N . THR A 1 92 ? 3.097 -11.637 9.299 1.00 57.16 92 THR A N 1
ATOM 748 C CA . THR A 1 92 ? 4.410 -12.218 9.614 1.00 57.16 92 THR A CA 1
ATOM 749 C C . THR A 1 92 ? 5.366 -11.105 10.026 1.00 57.16 92 THR A C 1
ATOM 751 O O . THR A 1 92 ? 6.240 -10.709 9.256 1.00 57.16 92 THR A O 1
ATOM 754 N N . ARG A 1 93 ? 5.192 -10.518 11.221 1.00 65.56 93 ARG A N 1
ATOM 755 C CA . ARG A 1 93 ? 5.963 -9.315 11.588 1.00 65.56 93 ARG A CA 1
ATOM 756 C C . ARG A 1 93 ? 6.692 -9.394 12.915 1.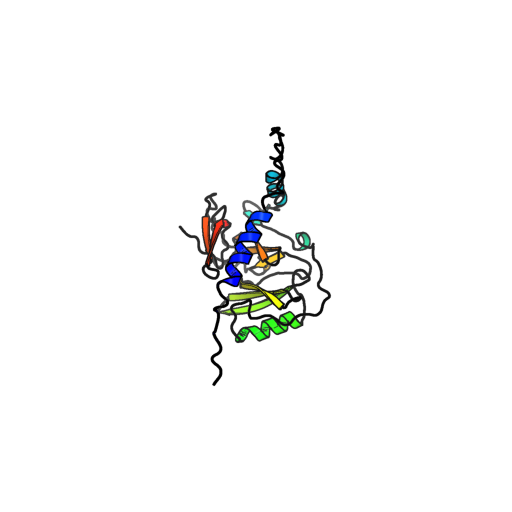00 65.56 93 ARG A C 1
ATOM 758 O O . ARG A 1 93 ? 6.207 -9.913 13.914 1.00 65.56 93 ARG A O 1
ATOM 765 N N . SER A 1 94 ? 7.899 -8.829 12.897 1.00 63.12 94 SER A N 1
ATOM 766 C CA . SER A 1 94 ? 8.726 -8.666 14.086 1.00 63.12 94 SER A CA 1
ATOM 767 C C . SER A 1 94 ? 8.130 -7.613 15.026 1.00 63.12 94 SER A C 1
ATOM 769 O O . SER A 1 94 ? 7.504 -6.638 14.596 1.00 63.12 94 SER A O 1
ATOM 771 N N . TRP A 1 95 ? 8.403 -7.760 16.321 1.00 71.75 95 TRP A N 1
ATOM 772 C CA . TRP A 1 95 ? 8.010 -6.791 17.348 1.00 71.75 95 TRP A CA 1
ATOM 773 C C . TRP A 1 95 ? 8.487 -5.358 17.042 1.00 71.75 95 TRP A C 1
ATOM 775 O O . TRP A 1 95 ? 7.840 -4.399 17.454 1.00 71.75 95 TRP A O 1
ATOM 785 N N . LYS A 1 96 ? 9.577 -5.201 16.272 1.00 76.31 96 LYS A N 1
ATOM 786 C CA . LYS A 1 96 ? 10.222 -3.908 15.990 1.00 76.31 96 LYS A CA 1
ATOM 787 C C . LYS A 1 96 ? 9.361 -2.943 15.176 1.00 76.31 96 LYS A C 1
ATOM 789 O O . LYS A 1 96 ? 9.517 -1.742 15.334 1.00 76.31 96 LYS A O 1
ATOM 794 N N . VAL A 1 97 ? 8.470 -3.449 14.323 1.00 87.69 97 VAL A N 1
ATOM 795 C CA . VAL A 1 97 ? 7.604 -2.605 13.472 1.00 87.69 97 VAL A CA 1
ATOM 796 C C . VAL A 1 97 ? 6.182 -2.480 14.017 1.00 87.69 97 VAL A C 1
ATOM 798 O O . VAL A 1 97 ? 5.435 -1.599 13.600 1.00 87.69 97 VAL A O 1
ATOM 801 N N . SER A 1 98 ? 5.810 -3.326 14.984 1.00 90.00 98 SER A N 1
ATOM 802 C CA . SER A 1 98 ? 4.447 -3.411 15.535 1.00 90.00 98 SER A CA 1
ATOM 803 C C . SER A 1 98 ? 3.975 -2.095 16.162 1.00 90.00 98 SER A C 1
ATOM 805 O O . SER A 1 98 ? 2.806 -1.727 16.024 1.00 90.00 98 SER A O 1
ATOM 807 N N . SER A 1 99 ? 4.881 -1.344 16.795 1.00 90.81 99 SER A N 1
ATOM 808 C CA . SER A 1 99 ? 4.593 -0.005 17.320 1.00 90.81 99 SER A CA 1
ATOM 809 C C . SER A 1 99 ? 4.260 0.980 16.200 1.00 90.81 99 SER A C 1
ATOM 811 O O . SER A 1 99 ? 3.211 1.614 16.260 1.00 90.81 99 SER A O 1
ATOM 813 N N . THR A 1 100 ? 5.081 1.041 15.147 1.00 92.19 100 THR A N 1
ATOM 814 C CA . THR A 1 100 ? 4.864 1.910 13.978 1.00 92.19 100 THR A CA 1
ATOM 815 C C . THR A 1 100 ? 3.497 1.669 13.352 1.00 92.19 100 THR A C 1
ATOM 817 O O . THR A 1 100 ? 2.749 2.607 13.091 1.00 92.19 100 THR A O 1
ATOM 820 N N . ILE A 1 101 ? 3.129 0.403 13.162 1.00 94.75 101 ILE A N 1
ATOM 821 C CA . ILE A 1 101 ? 1.841 0.041 12.564 1.00 94.75 101 ILE A CA 1
ATOM 822 C C . ILE A 1 101 ? 0.696 0.448 13.490 1.00 94.75 101 ILE A C 1
ATOM 824 O O . ILE A 1 101 ? -0.263 1.072 13.047 1.00 94.75 101 ILE A O 1
ATOM 828 N N . SER A 1 102 ? 0.814 0.147 14.784 1.00 95.12 102 SER A N 1
ATOM 829 C CA . SER A 1 102 ? -0.202 0.512 15.775 1.00 95.12 102 SER A CA 1
ATOM 830 C C . SER A 1 102 ? -0.410 2.024 15.855 1.00 95.12 102 SER A C 1
ATOM 832 O O . SER A 1 102 ? -1.545 2.482 15.953 1.00 95.12 102 SER A O 1
ATOM 834 N N . GLU A 1 103 ? 0.663 2.814 15.804 1.00 95.25 103 GLU A N 1
ATOM 835 C CA . GLU A 1 103 ? 0.588 4.277 15.805 1.00 95.25 103 GLU A CA 1
ATOM 836 C C . GLU A 1 103 ? -0.114 4.823 14.567 1.00 95.25 103 GLU A C 1
ATOM 838 O O . GLU A 1 103 ? -0.943 5.724 14.689 1.00 95.25 103 GLU A O 1
ATOM 843 N N . VAL A 1 104 ? 0.181 4.270 13.389 1.00 95.62 104 VAL A N 1
ATOM 844 C CA . VAL A 1 104 ? -0.482 4.659 12.142 1.00 95.62 104 VAL A CA 1
ATOM 845 C C . VAL A 1 104 ? -1.972 4.320 12.194 1.00 95.62 104 VAL A C 1
ATOM 847 O O . VAL A 1 104 ? -2.796 5.190 11.928 1.00 95.62 104 VAL A O 1
ATOM 850 N N . VAL A 1 105 ? -2.340 3.107 12.621 1.00 96.75 105 VAL A N 1
ATOM 851 C CA . VAL A 1 105 ? -3.754 2.701 12.726 1.00 96.75 105 VAL A CA 1
ATOM 852 C C . VAL A 1 105 ? -4.522 3.560 13.728 1.00 96.75 105 VAL A C 1
ATOM 854 O O . VAL A 1 105 ? -5.639 3.977 13.433 1.00 96.75 105 VAL A O 1
ATOM 857 N N . LYS A 1 106 ? -3.918 3.910 14.872 1.00 96.50 106 LYS A N 1
ATOM 858 C CA . LYS A 1 106 ? -4.534 4.797 15.878 1.00 96.50 106 LYS A CA 1
ATOM 859 C C . LYS A 1 106 ? -4.901 6.181 15.333 1.00 96.50 106 LYS A C 1
ATOM 861 O O . LYS A 1 106 ? -5.796 6.815 15.885 1.00 96.50 106 LYS A O 1
ATOM 866 N N . ARG A 1 107 ? -4.231 6.655 14.277 1.00 96.38 107 ARG A N 1
ATOM 867 C CA . ARG A 1 107 ? -4.548 7.936 13.616 1.00 96.38 107 ARG A CA 1
ATOM 868 C C . ARG A 1 107 ? -5.758 7.840 12.682 1.00 96.38 107 ARG A C 1
ATOM 870 O O . ARG A 1 107 ? -6.326 8.872 12.341 1.00 96.38 107 ARG A O 1
ATOM 877 N N . GLY A 1 108 ? -6.176 6.630 12.315 1.00 96.69 108 GLY A N 1
ATOM 878 C CA . GLY A 1 108 ? -7.337 6.365 11.470 1.00 96.69 108 GLY A CA 1
ATOM 879 C C . GLY A 1 108 ? -6.998 6.053 10.010 1.00 96.69 108 GLY A C 1
ATOM 880 O O . GLY A 1 108 ? -5.830 5.861 9.666 1.00 96.69 108 GLY A O 1
ATOM 881 N N . PRO A 1 109 ? -8.026 5.948 9.145 1.00 97.69 109 PRO A N 1
ATOM 882 C CA . PRO A 1 109 ? -7.843 5.621 7.737 1.00 97.69 109 PRO A CA 1
ATOM 883 C C . PRO A 1 109 ? -7.016 6.672 6.995 1.00 97.69 109 PRO A C 1
ATOM 885 O O . PRO A 1 109 ? -7.288 7.867 7.093 1.00 97.69 109 PRO A O 1
ATOM 888 N N . THR A 1 110 ? -6.071 6.217 6.178 1.00 98.12 110 THR A N 1
ATOM 889 C CA . THR A 1 110 ? -5.298 7.045 5.239 1.00 98.12 110 THR A CA 1
ATOM 890 C C . THR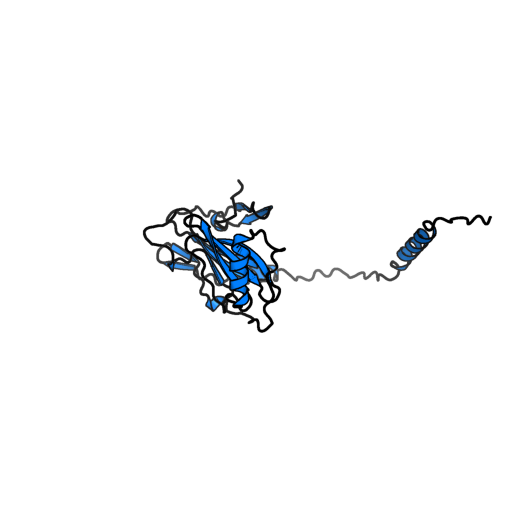 A 1 110 ? -5.486 6.615 3.781 1.00 98.12 110 THR A C 1
ATOM 892 O O . THR A 1 110 ? -5.117 7.355 2.873 1.00 98.12 110 THR A O 1
ATOM 895 N N . PHE A 1 111 ? -6.117 5.463 3.537 1.00 98.38 111 PHE A N 1
ATOM 896 C CA . PHE A 1 111 ? -6.305 4.855 2.222 1.00 98.38 111 PHE A CA 1
ATOM 897 C C . PHE A 1 111 ? -7.715 4.275 2.060 1.00 98.38 111 PHE A C 1
ATOM 899 O O . PHE A 1 111 ? -8.250 3.646 2.976 1.00 98.38 111 PHE A O 1
ATOM 906 N N . ALA A 1 112 ? -8.319 4.482 0.885 1.00 97.94 112 ALA A N 1
ATOM 907 C CA . ALA A 1 112 ? -9.594 3.886 0.476 1.00 97.94 112 ALA A CA 1
ATOM 908 C C . ALA A 1 112 ? -10.712 3.947 1.545 1.00 97.94 112 ALA A C 1
ATOM 910 O O . ALA A 1 112 ? -11.484 3.007 1.729 1.00 97.94 112 ALA A O 1
ATOM 911 N N . GLY A 1 113 ? -10.769 5.050 2.295 1.00 97.31 113 GLY A N 1
ATOM 912 C CA . GLY A 1 113 ? -11.800 5.404 3.272 1.00 97.31 113 GLY A CA 1
ATOM 913 C C . GLY A 1 113 ? -11.824 4.587 4.561 1.00 97.31 113 GLY A C 1
ATOM 914 O O . GLY A 1 113 ? -12.442 5.032 5.526 1.00 97.31 113 GLY A O 1
ATOM 915 N N . LYS A 1 114 ? -11.174 3.423 4.594 1.00 97.50 114 LYS A N 1
ATOM 916 C CA . LYS A 1 114 ? -11.253 2.446 5.693 1.00 97.50 114 LYS A CA 1
ATOM 917 C C . LYS A 1 114 ? -9.899 1.844 6.080 1.00 97.50 114 LYS A C 1
ATOM 919 O O . LYS A 1 114 ? -9.791 1.205 7.119 1.00 97.50 114 LYS A O 1
ATOM 924 N N . TYR A 1 115 ? -8.854 2.049 5.290 1.00 98.31 115 TYR A N 1
ATOM 925 C CA . TYR A 1 115 ? -7.580 1.371 5.492 1.00 98.31 115 TYR A CA 1
ATOM 926 C C . TYR A 1 115 ? -6.505 2.348 5.936 1.00 98.31 115 TYR A C 1
ATOM 928 O O . TYR A 1 115 ? -6.514 3.518 5.560 1.00 98.31 115 TYR A O 1
ATOM 936 N N . ALA A 1 116 ? -5.569 1.864 6.735 1.00 97.94 116 ALA A N 1
ATOM 937 C CA . ALA A 1 116 ? -4.389 2.602 7.147 1.00 97.94 116 ALA A CA 1
ATOM 938 C C . ALA A 1 116 ? -3.151 1.953 6.524 1.00 97.94 116 ALA A C 1
ATOM 940 O O . ALA A 1 116 ? -2.990 0.732 6.582 1.00 97.94 116 ALA A O 1
ATOM 941 N N . VAL A 1 117 ? -2.289 2.772 5.925 1.00 97.88 117 VAL A N 1
ATOM 942 C CA . VAL A 1 117 ? -1.040 2.320 5.301 1.00 97.88 117 VAL A CA 1
ATOM 943 C C . VAL A 1 117 ? 0.128 2.705 6.193 1.00 97.88 117 VAL A C 1
ATOM 945 O O . VAL A 1 117 ? 0.378 3.887 6.420 1.00 97.88 117 VAL A O 1
ATOM 948 N N . ALA A 1 118 ? 0.847 1.709 6.698 1.00 95.75 118 ALA A N 1
ATOM 949 C CA . ALA A 1 118 ? 2.071 1.907 7.462 1.00 95.75 118 ALA A CA 1
ATOM 950 C C . ALA A 1 118 ? 3.276 1.548 6.592 1.00 95.75 118 ALA A C 1
ATOM 952 O O . ALA A 1 118 ? 3.334 0.423 6.101 1.00 95.75 118 ALA A O 1
ATOM 953 N N . THR A 1 119 ? 4.229 2.471 6.451 1.00 94.94 119 THR A N 1
ATOM 954 C CA . THR A 1 119 ? 5.479 2.283 5.697 1.00 94.94 119 THR A CA 1
ATOM 955 C C . THR A 1 119 ? 6.682 2.431 6.626 1.00 94.94 119 THR A C 1
ATOM 957 O O . THR A 1 119 ? 6.685 3.285 7.514 1.00 94.94 119 THR A O 1
ATOM 960 N N . TRP A 1 120 ? 7.707 1.602 6.438 1.00 93.44 120 TRP A N 1
ATOM 961 C CA . TRP A 1 120 ? 8.982 1.684 7.152 1.00 93.44 120 TRP A CA 1
ATOM 962 C C . TRP A 1 120 ? 10.146 1.273 6.246 1.00 93.44 120 TRP A C 1
ATOM 964 O O . TRP A 1 120 ? 9.964 0.609 5.229 1.00 93.44 120 TRP A O 1
ATOM 974 N N . VAL A 1 121 ? 11.365 1.644 6.630 1.00 91.50 121 VAL A N 1
ATOM 975 C CA . VAL A 1 121 ? 12.588 1.264 5.907 1.00 91.50 121 VAL A CA 1
ATOM 976 C C . VAL A 1 121 ? 12.991 -0.169 6.278 1.00 91.50 121 VAL A C 1
ATOM 978 O O . VAL A 1 121 ? 13.082 -0.503 7.460 1.00 91.50 121 VAL A O 1
ATOM 981 N N . CYS A 1 122 ? 13.247 -1.012 5.274 1.00 85.56 122 CYS A N 1
ATOM 982 C CA . CYS A 1 122 ? 13.669 -2.415 5.425 1.00 85.56 122 CYS A CA 1
ATOM 983 C C . CYS A 1 122 ? 15.159 -2.662 5.142 1.00 85.56 122 CYS A C 1
ATOM 985 O O . CYS A 1 122 ? 15.629 -3.785 5.313 1.00 85.56 122 CYS A O 1
ATOM 987 N N . GLY A 1 123 ? 15.909 -1.642 4.721 1.00 84.75 123 GLY A N 1
ATOM 988 C CA . GLY A 1 123 ? 17.327 -1.746 4.375 1.00 84.75 123 GLY A CA 1
ATOM 989 C C . GLY A 1 123 ? 17.788 -0.565 3.523 1.00 84.75 123 GLY A C 1
ATOM 990 O O . GLY A 1 123 ? 17.086 0.442 3.428 1.00 84.75 123 GLY A O 1
ATOM 991 N N . GLN A 1 124 ? 18.956 -0.685 2.888 1.00 82.25 124 GLN A N 1
ATOM 992 C CA . GLN A 1 124 ? 19.411 0.318 1.921 1.00 82.25 124 GLN A CA 1
ATOM 993 C C . GLN A 1 124 ? 18.455 0.348 0.727 1.00 82.25 124 GLN A C 1
ATOM 995 O O . GLN A 1 124 ? 18.245 -0.675 0.082 1.00 82.25 124 GLN A O 1
ATOM 1000 N N . GLU A 1 125 ? 17.856 1.517 0.479 1.00 83.44 125 GLU A N 1
ATOM 1001 C CA . GLU A 1 125 ? 16.979 1.768 -0.675 1.00 83.44 125 GLU A CA 1
ATOM 1002 C C . GLU A 1 125 ? 15.786 0.792 -0.759 1.00 83.44 125 GLU A C 1
ATOM 1004 O O . GLU A 1 125 ? 15.304 0.461 -1.839 1.00 83.44 125 GLU A O 1
ATOM 1009 N N . CYS A 1 126 ? 15.325 0.321 0.405 1.00 87.69 126 CYS A N 1
ATOM 1010 C CA . CYS A 1 126 ? 14.207 -0.599 0.575 1.00 87.69 126 CYS A CA 1
ATOM 1011 C C . CYS A 1 126 ? 13.220 0.005 1.567 1.00 87.69 126 CYS A C 1
ATOM 1013 O O . CYS A 1 126 ? 13.573 0.275 2.720 1.00 87.69 126 CYS A O 1
ATOM 1015 N N . GLN A 1 127 ? 11.971 0.141 1.146 1.00 92.62 127 GLN A N 1
ATOM 1016 C CA . GLN A 1 127 ? 10.838 0.410 2.015 1.00 92.62 127 GLN A CA 1
ATOM 1017 C C . GLN A 1 127 ? 9.841 -0.744 1.938 1.00 92.62 127 GLN A C 1
ATOM 1019 O O . GLN A 1 127 ? 9.728 -1.439 0.926 1.00 92.62 127 GLN A O 1
ATOM 1024 N N . GLN A 1 128 ? 9.136 -0.966 3.040 1.00 93.00 128 GLN A N 1
ATOM 1025 C CA . GLN A 1 128 ? 8.053 -1.925 3.138 1.00 93.00 128 GLN A CA 1
ATOM 1026 C C . GLN A 1 128 ? 6.809 -1.238 3.662 1.00 93.00 128 GLN A C 1
ATOM 1028 O O . GLN A 1 128 ? 6.875 -0.513 4.655 1.00 93.00 128 GLN A O 1
ATOM 1033 N N . SER A 1 129 ? 5.680 -1.527 3.028 1.00 94.75 129 SER A N 1
ATOM 1034 C CA . SER A 1 129 ? 4.379 -1.040 3.456 1.00 94.75 129 SER A CA 1
ATOM 1035 C C . SER A 1 129 ? 3.443 -2.183 3.827 1.00 94.75 129 SER A C 1
ATOM 1037 O O . SER A 1 129 ? 3.584 -3.338 3.420 1.00 94.75 129 SER A O 1
ATOM 1039 N N . THR A 1 130 ? 2.453 -1.860 4.644 1.00 94.44 130 THR A N 1
ATOM 1040 C CA . THR A 1 130 ? 1.364 -2.757 5.019 1.00 94.44 130 THR A CA 1
ATOM 1041 C C . THR A 1 130 ? 0.076 -1.983 5.088 1.00 94.44 130 THR A C 1
ATOM 1043 O O . THR A 1 130 ? 0.061 -0.839 5.537 1.00 94.44 130 THR A O 1
ATOM 1046 N N . ILE A 1 131 ? -0.999 -2.645 4.684 1.00 96.75 131 ILE A N 1
ATOM 1047 C CA . ILE A 1 131 ? -2.346 -2.104 4.705 1.00 96.75 131 ILE A CA 1
ATOM 1048 C C . ILE A 1 131 ? -3.153 -2.840 5.770 1.00 96.75 131 ILE A C 1
ATOM 1050 O O . ILE A 1 131 ? -3.224 -4.071 5.773 1.00 96.75 131 ILE A O 1
ATOM 1054 N N . VAL A 1 132 ? -3.749 -2.070 6.676 1.00 96.69 132 VAL A N 1
ATOM 1055 C CA . VAL A 1 132 ? -4.582 -2.570 7.773 1.00 96.69 132 VAL A CA 1
ATOM 1056 C C . VAL A 1 132 ? -6.003 -2.052 7.600 1.00 96.69 132 VAL A C 1
ATOM 1058 O O . VAL A 1 132 ? -6.197 -0.857 7.381 1.00 96.69 132 VAL A O 1
ATOM 1061 N N . ASP A 1 133 ? -6.998 -2.927 7.707 1.00 97.06 133 ASP A N 1
ATOM 1062 C CA . ASP A 1 133 ? -8.400 -2.526 7.821 1.00 97.06 133 ASP A CA 1
ATOM 1063 C C . ASP A 1 133 ? -8.646 -1.995 9.241 1.00 97.06 133 ASP A C 1
ATOM 1065 O O . ASP A 1 133 ? -8.551 -2.732 10.224 1.00 97.06 133 ASP A O 1
ATOM 1069 N N . VAL A 1 134 ? -8.944 -0.699 9.381 1.00 97.69 134 VAL A N 1
ATOM 1070 C CA . VAL A 1 134 ? -9.070 -0.093 10.718 1.00 97.69 134 VAL A CA 1
ATOM 1071 C C . VAL A 1 134 ? -10.354 -0.505 11.439 1.00 97.69 134 VAL A C 1
ATOM 1073 O O . VAL A 1 134 ? -10.483 -0.254 12.637 1.00 97.69 134 VAL A O 1
ATOM 1076 N N . SER A 1 135 ? -11.317 -1.112 10.736 1.00 96.62 135 SER A N 1
ATOM 1077 C CA . SER A 1 135 ? -12.591 -1.528 11.325 1.00 96.62 135 SER A CA 1
ATOM 1078 C C . SER A 1 135 ? -12.449 -2.769 12.201 1.00 96.62 135 SER A C 1
ATOM 1080 O O . SER A 1 135 ? -13.092 -2.855 13.246 1.00 96.62 135 SER A O 1
ATOM 1082 N N . ASN A 1 136 ? -11.566 -3.694 11.825 1.00 95.69 136 ASN A N 1
ATOM 1083 C CA . ASN A 1 136 ? -11.343 -4.962 12.524 1.00 95.69 136 ASN A CA 1
ATOM 1084 C C . ASN A 1 136 ? -9.872 -5.191 12.926 1.00 95.69 136 ASN A C 1
ATOM 1086 O O . ASN A 1 136 ? -9.582 -6.162 13.620 1.00 95.69 136 ASN A O 1
ATOM 1090 N N . GLY A 1 137 ? -8.955 -4.305 12.521 1.00 94.69 137 GLY A N 1
ATOM 1091 C CA . GLY A 1 137 ? -7.528 -4.396 12.826 1.00 94.69 137 GLY A CA 1
ATOM 1092 C C . GLY A 1 137 ? -6.755 -5.385 11.953 1.00 94.69 137 GLY A C 1
ATOM 1093 O O . GLY A 1 137 ? -5.581 -5.636 12.221 1.00 94.69 137 GLY A O 1
ATOM 1094 N N . GLU A 1 138 ? -7.388 -5.970 10.939 1.00 94.94 138 GLU A N 1
ATOM 1095 C CA . GLU A 1 138 ? -6.810 -7.028 10.119 1.00 94.94 138 GLU A CA 1
ATOM 1096 C C . GLU A 1 138 ? -5.761 -6.491 9.144 1.00 94.94 138 GLU A C 1
ATOM 1098 O O . GLU A 1 138 ? -5.966 -5.495 8.447 1.00 94.94 138 GLU A O 1
ATOM 1103 N N . ILE A 1 139 ? -4.629 -7.186 9.072 1.00 93.88 139 ILE A N 1
ATOM 1104 C CA . ILE A 1 139 ? -3.585 -6.923 8.083 1.00 93.88 139 ILE A CA 1
ATOM 1105 C C . ILE A 1 139 ? -3.998 -7.585 6.769 1.00 93.88 139 ILE A C 1
ATOM 1107 O O . ILE A 1 139 ? -3.957 -8.807 6.667 1.00 93.88 139 ILE A O 1
ATOM 1111 N N . ILE A 1 140 ? -4.372 -6.785 5.772 1.00 94.00 140 ILE A N 1
ATOM 1112 C CA . ILE A 1 140 ? -4.851 -7.295 4.477 1.00 94.00 140 ILE A CA 1
ATOM 1113 C C . ILE A 1 140 ? -3.749 -7.377 3.413 1.00 94.00 140 ILE A C 1
ATOM 1115 O O . ILE A 1 140 ? -3.873 -8.100 2.428 1.00 94.00 140 ILE A O 1
ATOM 1119 N N . VAL A 1 141 ? -2.661 -6.627 3.604 1.00 92.00 141 VAL A N 1
ATOM 1120 C CA . VAL A 1 141 ? -1.454 -6.680 2.771 1.00 92.00 141 VAL A CA 1
ATOM 1121 C C . VAL A 1 141 ? -0.253 -6.551 3.683 1.00 92.00 141 VAL A C 1
ATOM 1123 O O . VAL A 1 141 ? -0.144 -5.555 4.395 1.00 92.00 141 VAL A O 1
ATOM 1126 N N . ASP A 1 142 ? 0.657 -7.518 3.623 1.00 88.94 142 ASP A N 1
ATOM 1127 C CA . ASP A 1 142 ? 1.878 -7.532 4.423 1.00 88.94 142 ASP A CA 1
ATOM 1128 C C . ASP A 1 142 ? 3.117 -7.435 3.522 1.00 88.94 142 ASP A C 1
ATOM 1130 O O . ASP A 1 142 ? 3.310 -8.235 2.607 1.00 88.94 142 ASP A O 1
ATOM 1134 N N . GLY A 1 143 ? 3.957 -6.436 3.786 1.00 85.50 143 GLY A N 1
ATOM 1135 C CA . GLY A 1 143 ? 5.299 -6.336 3.217 1.00 85.50 143 GLY A CA 1
ATOM 1136 C C . GLY A 1 143 ? 5.417 -5.976 1.731 1.00 85.50 143 GLY A C 1
ATOM 1137 O O . GLY A 1 143 ? 6.399 -6.405 1.118 1.00 85.50 143 GLY A O 1
ATOM 1138 N N . ILE A 1 144 ? 4.506 -5.176 1.158 1.00 90.75 144 ILE A N 1
ATOM 1139 C CA . ILE A 1 144 ? 4.697 -4.641 -0.206 1.00 90.75 144 ILE A CA 1
ATOM 1140 C C . ILE A 1 144 ? 5.967 -3.786 -0.242 1.00 90.75 144 ILE A C 1
ATOM 1142 O O . ILE A 1 144 ? 6.175 -2.961 0.645 1.00 90.75 144 ILE A O 1
ATOM 1146 N N . ARG A 1 145 ? 6.852 -4.024 -1.214 1.00 92.00 145 ARG A N 1
ATOM 1147 C CA . ARG A 1 145 ? 8.173 -3.382 -1.274 1.00 92.00 145 ARG A CA 1
ATOM 1148 C C . ARG A 1 145 ? 8.197 -2.239 -2.275 1.00 92.00 145 ARG A C 1
ATOM 1150 O O . ARG A 1 145 ? 7.671 -2.380 -3.376 1.00 92.00 145 ARG A O 1
ATOM 1157 N N . SER A 1 146 ? 8.874 -1.159 -1.907 1.00 92.56 146 SER A N 1
ATOM 1158 C CA . SER A 1 146 ? 9.166 -0.023 -2.779 1.00 92.56 146 SER A CA 1
ATOM 1159 C C . SER A 1 146 ? 10.608 0.454 -2.598 1.00 92.56 146 SER A C 1
ATOM 1161 O O . SER A 1 146 ? 11.243 0.226 -1.568 1.00 92.56 146 SER A O 1
ATOM 1163 N N . VAL A 1 147 ? 11.129 1.102 -3.635 1.00 91.56 147 VAL A N 1
ATOM 1164 C CA . VAL A 1 147 ? 12.413 1.820 -3.647 1.00 91.56 147 VAL A CA 1
ATOM 1165 C C . VAL A 1 147 ? 12.157 3.327 -3.587 1.00 91.56 147 VAL A C 1
ATOM 1167 O O . VAL A 1 147 ? 12.827 4.035 -2.841 1.00 91.56 147 VAL A O 1
ATOM 1170 N N . TYR A 1 148 ? 11.142 3.797 -4.320 1.00 92.06 148 TYR A N 1
ATOM 1171 C CA . TYR A 1 148 ? 10.773 5.209 -4.466 1.00 92.06 148 TYR A CA 1
ATOM 1172 C C . TYR A 1 148 ? 9.410 5.521 -3.828 1.00 92.06 148 TYR A C 1
ATOM 1174 O O . TYR A 1 148 ? 8.622 6.295 -4.368 1.00 92.06 148 TYR A O 1
ATOM 1182 N N . ASP A 1 149 ? 9.148 4.917 -2.666 1.00 93.50 149 ASP A N 1
ATOM 1183 C CA . ASP A 1 149 ? 7.915 5.085 -1.886 1.00 93.50 149 ASP A CA 1
ATOM 1184 C C . ASP A 1 149 ? 6.657 4.481 -2.547 1.00 93.50 149 ASP A C 1
ATOM 1186 O O . ASP A 1 149 ? 6.710 3.771 -3.559 1.00 93.50 149 ASP A O 1
ATOM 1190 N N . VAL A 1 150 ? 5.517 4.696 -1.903 1.00 96.25 150 VAL A N 1
ATOM 1191 C CA . VAL A 1 150 ? 4.176 4.354 -2.364 1.00 96.25 150 VAL A CA 1
ATOM 1192 C C . VAL A 1 150 ? 3.310 5.612 -2.374 1.00 96.25 150 VAL A C 1
ATOM 1194 O O . VAL A 1 150 ? 3.458 6.472 -1.511 1.00 96.25 150 VAL A O 1
ATOM 1197 N N . ASP A 1 151 ? 2.377 5.705 -3.318 1.00 97.31 151 ASP A N 1
ATOM 1198 C CA . ASP A 1 151 ? 1.370 6.768 -3.345 1.00 97.31 151 ASP A CA 1
ATOM 1199 C C . ASP A 1 151 ? -0.042 6.181 -3.252 1.00 97.31 151 ASP A C 1
ATOM 1201 O O . ASP A 1 151 ? -0.375 5.154 -3.853 1.00 97.31 151 ASP A O 1
ATOM 1205 N N . TYR A 1 152 ? -0.867 6.815 -2.429 1.00 97.50 152 TYR A N 1
ATOM 1206 C CA . TYR A 1 152 ? -2.219 6.387 -2.109 1.00 97.50 152 TYR A CA 1
ATOM 1207 C C . TYR A 1 152 ? -3.016 7.555 -1.531 1.00 97.50 152 TYR A C 1
ATOM 1209 O O . TYR A 1 152 ? -2.476 8.493 -0.947 1.00 97.50 152 TYR A O 1
ATOM 1217 N N . ARG A 1 153 ? -4.345 7.482 -1.647 1.00 97.88 153 ARG A N 1
ATOM 1218 C CA . ARG A 1 153 ? -5.238 8.524 -1.127 1.00 97.88 153 ARG A CA 1
ATOM 1219 C C . ARG A 1 153 ? -6.380 7.940 -0.316 1.00 97.88 153 ARG A C 1
ATOM 1221 O O . ARG A 1 153 ? -6.902 6.865 -0.614 1.00 97.88 153 ARG A O 1
ATOM 1228 N N . ILE A 1 154 ? -6.840 8.694 0.680 1.00 97.38 154 ILE A N 1
ATOM 1229 C CA . ILE A 1 154 ? -7.982 8.295 1.513 1.00 97.38 154 ILE A CA 1
ATOM 1230 C C . ILE A 1 154 ? -9.272 8.151 0.695 1.00 97.38 154 ILE A C 1
ATOM 1232 O O . ILE A 1 154 ? -10.153 7.385 1.061 1.00 97.38 154 ILE A O 1
ATOM 1236 N N . ASN A 1 155 ? -9.394 8.864 -0.419 1.00 96.94 155 ASN A N 1
ATOM 1237 C CA . ASN A 1 155 ? -10.561 8.874 -1.293 1.00 96.94 155 ASN A CA 1
ATOM 1238 C C . ASN A 1 155 ? -10.341 8.096 -2.599 1.00 96.94 155 ASN A C 1
ATOM 1240 O O . ASN A 1 155 ? -11.029 8.373 -3.571 1.00 96.94 155 ASN A O 1
ATOM 1244 N N . SER A 1 156 ? -9.402 7.146 -2.637 1.00 97.75 156 SER A N 1
ATOM 1245 C CA . SER A 1 156 ? -9.165 6.326 -3.827 1.00 97.75 156 SER A CA 1
ATOM 1246 C C . SER A 1 156 ? -8.814 4.883 -3.471 1.00 97.75 156 SER A C 1
ATOM 1248 O O . SER A 1 156 ? -8.158 4.635 -2.460 1.00 97.75 156 SER A O 1
ATOM 1250 N N . LYS A 1 157 ? -9.244 3.925 -4.304 1.00 97.56 157 LYS A N 1
ATOM 1251 C CA . LYS A 1 157 ? -8.839 2.506 -4.232 1.00 97.56 157 LYS A CA 1
ATOM 1252 C C . LYS A 1 157 ? -7.530 2.227 -4.969 1.00 97.56 157 LYS A C 1
ATOM 1254 O O . LYS A 1 157 ? -7.087 1.078 -4.967 1.00 97.56 157 LYS A O 1
ATOM 1259 N N . LEU A 1 158 ? -6.948 3.229 -5.626 1.00 97.44 158 LEU A N 1
ATOM 1260 C CA . LEU A 1 158 ? -5.680 3.103 -6.332 1.00 97.44 158 LEU A CA 1
ATOM 1261 C C . LEU A 1 158 ? -4.514 3.169 -5.340 1.00 97.44 158 LEU A C 1
ATOM 1263 O O . LEU A 1 158 ? -4.430 4.088 -4.527 1.00 97.44 158 LEU A O 1
ATOM 1267 N N . PHE A 1 159 ? -3.620 2.193 -5.433 1.00 97.38 159 PHE A N 1
ATOM 1268 C CA . PHE A 1 159 ? -2.369 2.131 -4.692 1.00 97.38 159 PHE A CA 1
ATOM 1269 C C . PHE A 1 159 ? -1.222 2.011 -5.692 1.00 97.38 159 PHE A C 1
ATOM 1271 O O . PHE A 1 159 ? -1.229 1.114 -6.540 1.00 97.38 159 PHE A O 1
ATOM 1278 N N . VAL A 1 160 ? -0.256 2.919 -5.611 1.00 96.19 160 VAL A N 1
ATOM 1279 C CA . VAL A 1 160 ? 0.857 3.020 -6.555 1.00 96.19 160 VAL A CA 1
ATOM 1280 C C . VAL A 1 160 ? 2.155 2.712 -5.826 1.00 96.19 160 VAL A C 1
ATOM 1282 O O . VAL A 1 160 ? 2.425 3.261 -4.765 1.00 96.19 160 VAL A O 1
ATOM 1285 N N . VAL A 1 161 ? 2.967 1.829 -6.392 1.00 94.81 161 VAL A N 1
ATOM 1286 C CA . VAL A 1 161 ? 4.306 1.494 -5.893 1.00 94.81 161 VAL A CA 1
ATOM 1287 C C . VAL A 1 161 ? 5.332 2.109 -6.828 1.00 94.81 161 VAL A C 1
ATOM 1289 O O . VAL A 1 161 ? 5.210 1.933 -8.039 1.00 94.81 161 VAL A O 1
ATOM 1292 N N . ASN A 1 162 ? 6.348 2.776 -6.272 1.00 93.00 162 ASN A N 1
ATOM 1293 C CA . ASN A 1 162 ? 7.361 3.524 -7.022 1.00 93.00 162 ASN A CA 1
ATOM 1294 C C . ASN A 1 162 ? 6.725 4.508 -8.019 1.00 93.00 162 ASN A C 1
ATOM 1296 O O . ASN A 1 162 ? 6.942 4.367 -9.228 1.00 93.00 162 ASN A O 1
ATOM 1300 N N . PRO A 1 163 ? 5.888 5.449 -7.551 1.00 91.56 163 PRO A N 1
ATOM 1301 C CA . PRO A 1 163 ? 5.267 6.441 -8.421 1.00 91.56 163 PRO A CA 1
ATOM 1302 C C . PRO A 1 163 ? 6.338 7.176 -9.241 1.00 91.56 163 PRO A C 1
ATOM 1304 O O . PRO A 1 163 ? 7.401 7.522 -8.725 1.00 91.56 163 PRO A O 1
ATOM 1307 N N . THR A 1 164 ? 6.080 7.360 -10.537 1.00 85.50 164 THR A N 1
ATOM 1308 C CA . THR A 1 164 ? 7.055 7.872 -11.518 1.00 85.50 164 THR A CA 1
ATOM 1309 C C . THR A 1 164 ? 7.672 9.213 -11.122 1.00 85.50 164 THR A C 1
ATOM 1311 O O . THR A 1 164 ? 8.843 9.454 -11.383 1.00 85.50 164 THR A O 1
ATOM 1314 N N . GLU A 1 165 ? 6.903 10.062 -10.450 1.00 86.12 165 GLU A N 1
ATOM 1315 C CA . GLU A 1 165 ? 7.302 11.368 -9.926 1.00 86.12 165 GLU A CA 1
ATOM 1316 C C . GLU A 1 165 ? 8.396 11.299 -8.851 1.00 86.12 165 GLU A C 1
ATOM 1318 O O . GLU A 1 165 ? 9.132 12.267 -8.669 1.00 86.12 165 GLU A O 1
ATOM 1323 N N . ASN A 1 166 ? 8.539 10.158 -8.173 1.00 88.06 166 ASN A N 1
ATOM 1324 C CA . ASN A 1 166 ? 9.572 9.943 -7.162 1.00 88.06 166 ASN A CA 1
ATOM 1325 C C . ASN A 1 166 ? 10.843 9.311 -7.748 1.00 88.06 166 ASN A C 1
ATOM 1327 O O . ASN A 1 166 ? 11.821 9.110 -7.023 1.00 88.06 166 ASN A O 1
ATOM 1331 N N . VAL A 1 167 ? 10.839 8.965 -9.037 1.00 82.31 167 VAL A N 1
ATOM 1332 C CA . VAL A 1 167 ? 11.955 8.281 -9.689 1.00 82.31 167 VAL A CA 1
ATOM 1333 C C . VAL A 1 167 ? 12.890 9.323 -10.314 1.00 82.31 167 VAL A C 1
ATOM 1335 O O . VAL A 1 167 ? 12.472 10.059 -11.207 1.00 82.31 167 VAL A O 1
ATOM 1338 N N . PRO A 1 168 ? 14.161 9.414 -9.880 1.00 80.19 168 PRO A N 1
ATOM 1339 C CA . PRO A 1 168 ? 15.101 10.369 -10.449 1.00 80.19 168 PRO A CA 1
ATOM 1340 C C . PRO A 1 168 ? 15.462 9.996 -11.890 1.00 80.19 168 PRO A C 1
ATOM 1342 O O . PRO A 1 168 ? 15.835 8.855 -12.168 1.00 80.19 168 PRO A O 1
ATOM 1345 N N . GLU A 1 169 ? 15.454 10.985 -12.788 1.00 70.81 169 GLU A N 1
ATOM 1346 C CA . GLU A 1 169 ? 15.842 10.816 -14.200 1.00 70.81 169 GLU A CA 1
ATOM 1347 C C . GLU A 1 169 ? 17.253 10.221 -14.367 1.00 70.81 169 GLU A C 1
ATOM 1349 O O . GLU A 1 169 ? 17.523 9.490 -15.316 1.00 70.81 169 GLU A O 1
ATOM 1354 N N . SER A 1 170 ? 18.156 10.515 -13.427 1.00 62.69 170 SER A N 1
ATOM 1355 C CA . SER A 1 170 ? 19.573 10.136 -13.456 1.00 62.69 170 SER A CA 1
ATOM 1356 C C . SER A 1 170 ? 19.906 8.812 -12.757 1.00 62.69 170 SER A C 1
ATOM 1358 O O . SER A 1 170 ? 21.072 8.421 -12.740 1.00 62.69 170 SER A O 1
ATOM 1360 N N . GLY A 1 171 ? 18.923 8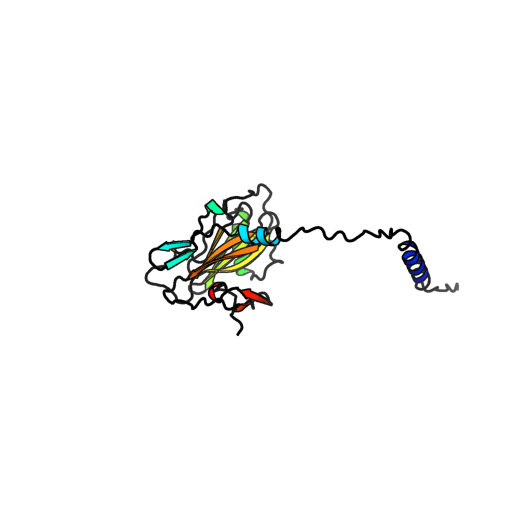.133 -12.155 1.00 55.41 171 GLY A N 1
ATOM 1361 C CA . GLY A 1 171 ? 19.160 7.041 -11.203 1.00 55.41 171 GLY A CA 1
ATOM 1362 C C . GLY A 1 171 ? 18.287 5.813 -11.420 1.00 55.41 171 GLY A C 1
ATOM 1363 O O . GLY A 1 171 ? 17.945 5.141 -10.449 1.00 55.41 171 GLY A O 1
ATOM 1364 N N . LEU A 1 172 ? 17.907 5.538 -12.669 1.00 62.09 172 LEU A N 1
ATOM 1365 C CA . LEU A 1 172 ? 17.114 4.368 -13.031 1.00 62.09 172 LEU A CA 1
ATOM 1366 C C . LEU A 1 172 ? 17.860 3.085 -12.662 1.00 62.09 172 LEU A C 1
ATOM 1368 O O . LEU A 1 172 ? 18.810 2.687 -13.330 1.00 62.09 172 LEU A O 1
ATOM 1372 N N . LYS A 1 173 ? 17.419 2.424 -11.594 1.00 65.94 173 LYS A N 1
ATOM 1373 C CA . LYS A 1 173 ? 17.810 1.041 -11.331 1.00 65.94 173 LYS A CA 1
ATOM 1374 C C . LYS A 1 173 ? 17.099 0.139 -12.333 1.00 65.94 173 LYS A C 1
ATOM 1376 O O . LYS A 1 173 ? 15.886 0.262 -12.497 1.00 65.94 173 LYS A O 1
ATOM 1381 N N . GLU A 1 174 ? 17.848 -0.765 -12.962 1.00 62.62 174 GLU A N 1
ATOM 1382 C CA . GLU A 1 174 ? 17.380 -1.573 -14.101 1.00 62.62 174 GLU A CA 1
ATOM 1383 C C . GLU A 1 174 ? 16.164 -2.472 -13.791 1.00 62.62 174 GLU A C 1
ATOM 1385 O O . GLU A 1 174 ? 15.445 -2.841 -14.712 1.00 62.62 174 GLU A O 1
ATOM 1390 N N . ASP A 1 175 ? 15.813 -2.675 -12.517 1.00 71.75 175 ASP A N 1
ATOM 1391 C CA . ASP A 1 175 ? 14.702 -3.537 -12.086 1.00 71.75 175 ASP A CA 1
ATOM 1392 C C . ASP A 1 175 ? 13.594 -2.816 -11.297 1.00 71.75 175 ASP A C 1
ATOM 1394 O O . ASP A 1 175 ? 12.857 -3.434 -10.525 1.00 71.75 175 ASP A O 1
ATOM 1398 N N . VAL A 1 176 ? 13.461 -1.493 -11.429 1.00 81.12 176 VAL A N 1
ATOM 1399 C CA . VAL A 1 176 ? 12.369 -0.756 -10.771 1.00 81.12 176 VAL A CA 1
ATOM 1400 C C . VAL A 1 176 ? 11.261 -0.475 -11.783 1.00 81.12 176 VAL A C 1
ATOM 1402 O O . VAL A 1 176 ? 11.477 0.111 -12.841 1.00 81.12 176 VAL A O 1
ATOM 1405 N N . SER A 1 177 ? 10.044 -0.890 -11.436 1.00 85.94 177 SER A N 1
ATOM 1406 C CA . SER A 1 177 ? 8.818 -0.554 -12.158 1.00 85.94 177 SER A CA 1
ATOM 1407 C C . SER A 1 177 ? 7.876 0.255 -11.270 1.00 85.94 177 SER A C 1
ATOM 1409 O O . SER A 1 177 ? 7.816 0.033 -10.054 1.00 85.94 177 SER A O 1
ATOM 1411 N N . THR A 1 178 ? 7.121 1.168 -11.884 1.00 90.12 178 THR A N 1
ATOM 1412 C CA . THR A 1 178 ? 5.940 1.763 -11.253 1.00 90.12 178 THR A CA 1
ATOM 1413 C C . THR A 1 178 ? 4.805 0.768 -11.381 1.00 90.12 178 THR A C 1
ATOM 1415 O O . THR A 1 178 ? 4.455 0.389 -12.496 1.00 90.12 178 THR A O 1
ATOM 1418 N N . GLN A 1 179 ? 4.228 0.325 -10.270 1.00 91.62 179 GLN A N 1
ATOM 1419 C CA . GLN A 1 179 ? 3.173 -0.690 -10.272 1.00 91.62 179 GLN A CA 1
ATOM 1420 C C . GLN A 1 179 ? 1.880 -0.105 -9.726 1.00 91.62 179 GLN A C 1
ATOM 1422 O O . GLN A 1 179 ? 1.884 0.636 -8.745 1.00 91.62 179 GLN A O 1
ATOM 1427 N N . TYR A 1 180 ? 0.772 -0.480 -10.347 1.00 93.25 180 TYR A N 1
ATOM 1428 C CA . TYR A 1 180 ? -0.553 0.015 -10.022 1.00 93.25 180 TYR A CA 1
ATOM 1429 C C . TYR A 1 180 ? -1.403 -1.134 -9.497 1.00 93.25 180 TYR A C 1
ATOM 1431 O O . TYR A 1 180 ? -1.494 -2.203 -10.108 1.00 93.25 180 TYR A O 1
ATOM 1439 N N . TYR A 1 181 ? -2.065 -0.890 -8.373 1.00 95.12 181 TYR A N 1
ATOM 1440 C CA . TYR A 1 181 ? -2.948 -1.842 -7.722 1.00 95.12 181 TYR A CA 1
ATOM 1441 C C . TYR A 1 181 ? -4.306 -1.202 -7.451 1.00 95.12 181 TYR A C 1
ATOM 1443 O O . TYR A 1 181 ? -4.393 -0.056 -7.017 1.00 95.12 181 TYR A O 1
ATOM 1451 N N . LYS A 1 182 ? -5.379 -1.966 -7.656 1.00 95.81 182 LYS A N 1
ATOM 1452 C CA . LYS A 1 182 ? -6.730 -1.617 -7.216 1.00 95.81 182 LYS A CA 1
ATOM 1453 C C . LYS A 1 182 ? -7.078 -2.424 -5.978 1.00 95.81 182 LYS A C 1
ATOM 1455 O O . LYS A 1 182 ? -7.058 -3.653 -6.014 1.00 95.81 182 LYS A O 1
ATOM 1460 N N . LEU A 1 183 ? -7.491 -1.752 -4.912 1.00 96.19 183 LEU A N 1
ATOM 1461 C CA . LEU A 1 183 ? -8.095 -2.422 -3.771 1.00 96.19 183 LEU A CA 1
ATOM 1462 C C . LEU A 1 183 ? -9.487 -2.950 -4.143 1.00 96.19 183 LEU A C 1
ATOM 1464 O O . LEU A 1 183 ? -10.380 -2.187 -4.517 1.00 96.19 183 LEU A O 1
ATOM 1468 N N . LYS A 1 184 ? -9.686 -4.262 -4.034 1.00 93.88 184 LYS A N 1
ATOM 1469 C CA . LYS A 1 184 ? -10.974 -4.922 -4.259 1.00 93.88 184 LYS A CA 1
ATOM 1470 C C . LYS A 1 184 ? -11.057 -6.173 -3.391 1.00 93.88 184 LYS A C 1
ATOM 1472 O O . LYS A 1 184 ? -10.120 -6.961 -3.377 1.00 93.88 184 LYS A O 1
ATOM 1477 N N . ASP A 1 185 ? -12.179 -6.360 -2.699 1.00 92.69 185 ASP A N 1
ATOM 1478 C CA . ASP A 1 185 ? -12.433 -7.535 -1.850 1.00 92.69 185 ASP A CA 1
ATOM 1479 C C . ASP A 1 185 ? -11.354 -7.732 -0.761 1.00 92.69 185 ASP A C 1
ATOM 1481 O O . ASP A 1 185 ? -10.861 -8.835 -0.560 1.00 92.69 185 ASP A O 1
ATOM 1485 N N . ASN A 1 186 ? -10.942 -6.643 -0.088 1.00 92.50 186 ASN A N 1
ATOM 1486 C CA . ASN A 1 186 ? -9.834 -6.625 0.886 1.00 92.50 186 ASN A CA 1
ATOM 1487 C C . ASN A 1 186 ? -8.479 -7.106 0.325 1.00 92.50 186 ASN A C 1
ATOM 1489 O O . ASN A 1 186 ? -7.611 -7.520 1.082 1.00 92.50 186 ASN A O 1
ATOM 1493 N N . GLN A 1 187 ? -8.263 -7.030 -0.989 1.00 91.94 187 GLN A N 1
ATOM 1494 C CA . GLN A 1 187 ? -7.001 -7.413 -1.622 1.00 91.94 187 GLN A CA 1
ATOM 1495 C C . GLN A 1 187 ? -6.526 -6.327 -2.581 1.00 91.94 187 GLN A C 1
ATOM 1497 O O . GLN A 1 187 ? -7.327 -5.719 -3.296 1.00 91.94 187 GLN A O 1
ATOM 1502 N N . LEU A 1 188 ? -5.214 -6.094 -2.630 1.00 93.44 188 LEU A N 1
ATOM 1503 C CA . LEU A 1 188 ? -4.618 -5.327 -3.718 1.00 93.44 188 LEU A CA 1
ATOM 1504 C C . LEU A 1 188 ? -4.520 -6.214 -4.959 1.00 93.44 188 LEU A C 1
ATOM 1506 O O . LEU A 1 188 ? -3.733 -7.156 -5.005 1.00 93.44 188 LEU A O 1
ATOM 1510 N N . LYS A 1 189 ? -5.319 -5.895 -5.976 1.00 92.06 189 LYS A N 1
ATOM 1511 C CA . LYS A 1 189 ? -5.274 -6.550 -7.283 1.00 92.06 189 LYS A CA 1
ATOM 1512 C C . LYS A 1 189 ? -4.363 -5.742 -8.192 1.00 92.06 189 LYS A C 1
ATOM 1514 O O . LYS A 1 189 ? -4.618 -4.560 -8.408 1.00 92.06 189 LYS A O 1
ATOM 1519 N N . PHE A 1 190 ? -3.303 -6.364 -8.695 1.00 88.56 190 PHE A N 1
ATOM 1520 C CA . PHE A 1 190 ? -2.431 -5.752 -9.693 1.00 88.56 190 PHE A CA 1
ATOM 1521 C C . PHE A 1 190 ? -3.244 -5.420 -10.948 1.00 88.56 190 PHE A C 1
ATOM 1523 O O . PHE A 1 190 ? -4.027 -6.251 -11.408 1.00 88.56 190 PHE A O 1
ATOM 1530 N N . ILE A 1 191 ? -3.095 -4.201 -11.463 1.00 89.00 191 ILE A N 1
ATOM 1531 C 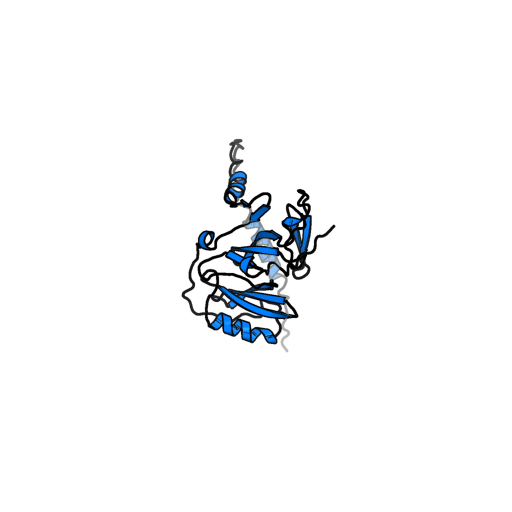CA . ILE A 1 191 ? -3.820 -3.737 -12.655 1.00 89.00 191 ILE A CA 1
ATOM 1532 C C . ILE A 1 191 ? -2.895 -3.260 -13.776 1.00 89.00 191 ILE A C 1
ATOM 1534 O O . ILE A 1 191 ? -3.384 -3.008 -14.869 1.00 89.00 191 ILE A O 1
ATOM 1538 N N . GLY A 1 192 ? -1.591 -3.128 -13.528 1.00 85.75 192 GLY A N 1
ATOM 1539 C CA . GLY A 1 192 ? -0.623 -2.750 -14.553 1.00 85.75 192 GLY A CA 1
ATOM 1540 C C . GLY A 1 192 ? 0.692 -2.247 -13.970 1.00 85.75 192 GLY A C 1
ATOM 1541 O O . GLY A 1 192 ? 0.795 -1.965 -12.773 1.00 85.75 192 GLY A O 1
ATOM 1542 N N . LYS A 1 193 ? 1.707 -2.110 -14.826 1.00 87.25 193 LYS A N 1
ATOM 1543 C CA . LYS A 1 193 ? 2.994 -1.502 -14.477 1.00 87.25 193 LYS A CA 1
ATOM 1544 C C . LYS A 1 193 ? 3.557 -0.682 -15.632 1.00 87.25 193 LYS A C 1
ATOM 1546 O O . LYS A 1 193 ? 3.272 -0.970 -16.790 1.00 87.25 193 LYS A O 1
ATOM 1551 N N . ASN A 1 194 ? 4.403 0.283 -15.298 1.00 84.62 194 ASN A N 1
ATOM 1552 C CA . ASN A 1 194 ? 5.295 0.949 -16.234 1.00 84.62 194 ASN A CA 1
ATOM 1553 C C . ASN A 1 194 ? 6.721 0.512 -15.923 1.00 84.62 194 ASN A C 1
ATOM 1555 O O . ASN A 1 194 ? 7.189 0.668 -14.791 1.00 84.62 194 ASN A O 1
ATOM 1559 N N . ASN A 1 195 ? 7.410 -0.027 -16.925 1.00 73.88 195 ASN A N 1
ATOM 1560 C CA . ASN A 1 195 ? 8.847 -0.232 -16.825 1.00 73.88 195 ASN A CA 1
ATOM 1561 C C . ASN A 1 195 ? 9.513 1.143 -16.838 1.00 73.88 195 ASN A C 1
ATOM 1563 O O . ASN A 1 195 ? 9.239 1.966 -17.713 1.00 73.88 195 ASN A O 1
ATOM 1567 N N . ILE A 1 196 ? 10.340 1.400 -15.828 1.00 70.06 196 ILE A N 1
ATOM 1568 C CA . ILE A 1 196 ? 11.070 2.660 -15.721 1.00 70.06 196 ILE A CA 1
ATOM 1569 C C . ILE A 1 196 ? 12.410 2.538 -16.485 1.00 70.06 196 ILE A C 1
ATOM 1571 O O . ILE A 1 196 ? 12.999 3.547 -16.862 1.00 70.06 196 ILE A O 1
ATOM 1575 N N . SER A 1 197 ? 12.860 1.318 -16.818 1.00 62.69 197 SER A N 1
ATOM 1576 C CA . SER A 1 197 ? 14.013 1.082 -17.696 1.00 62.69 197 SER A CA 1
ATOM 1577 C C . SER A 1 197 ? 13.664 1.249 -19.186 1.00 62.69 197 SER A C 1
ATOM 1579 O O . SER A 1 197 ? 12.546 0.997 -19.634 1.00 62.69 197 SER A O 1
ATOM 1581 N N . ASN A 1 198 ? 14.651 1.684 -19.979 1.00 52.12 198 ASN A N 1
ATOM 1582 C CA . ASN A 1 198 ? 14.543 1.808 -21.440 1.00 52.12 198 ASN A CA 1
ATOM 1583 C C . ASN A 1 198 ? 14.735 0.465 -22.177 1.00 52.12 198 ASN A C 1
ATOM 1585 O O . ASN A 1 198 ? 14.731 0.442 -23.411 1.00 52.12 198 ASN A O 1
ATOM 1589 N N . GLU A 1 199 ? 14.921 -0.644 -21.458 1.00 50.56 199 GLU A N 1
ATOM 1590 C CA . GLU A 1 199 ? 15.059 -1.960 -22.072 1.00 50.56 199 GLU A CA 1
ATOM 1591 C C . GLU A 1 199 ? 13.675 -2.495 -22.452 1.00 50.56 199 GLU A C 1
ATOM 1593 O O . GLU A 1 199 ? 12.784 -2.668 -21.619 1.00 50.56 199 GLU A O 1
ATOM 1598 N N . LYS A 1 200 ? 13.471 -2.733 -23.750 1.00 50.38 200 LYS A N 1
ATOM 1599 C CA . LYS A 1 200 ? 12.269 -3.399 -24.253 1.00 50.38 200 LYS A CA 1
ATOM 1600 C C . LYS A 1 200 ? 12.295 -4.852 -23.772 1.00 50.38 200 LYS A C 1
ATOM 1602 O O . LYS A 1 200 ? 12.831 -5.709 -24.471 1.00 50.38 200 LYS A O 1
ATOM 1607 N N . GLU A 1 201 ? 11.710 -5.142 -22.609 1.00 56.62 201 GLU A N 1
ATOM 1608 C CA . GLU A 1 201 ? 11.312 -6.516 -22.286 1.00 56.62 201 GLU A CA 1
ATOM 1609 C C . GLU A 1 201 ? 10.470 -7.028 -23.465 1.00 56.62 201 GLU A C 1
ATOM 1611 O O . GLU A 1 201 ? 9.503 -6.387 -23.887 1.00 56.62 201 GLU A O 1
ATOM 1616 N N . ASN A 1 202 ? 10.867 -8.160 -24.051 1.00 58.03 202 ASN A N 1
ATOM 1617 C CA . ASN A 1 202 ? 10.102 -8.778 -25.123 1.00 58.03 202 ASN A CA 1
ATOM 1618 C C . ASN A 1 202 ? 8.812 -9.357 -24.525 1.00 58.03 202 ASN A C 1
ATOM 1620 O O . ASN A 1 202 ? 8.769 -10.515 -24.113 1.00 58.03 202 ASN A O 1
ATOM 1624 N N . CYS A 1 203 ? 7.763 -8.536 -24.468 1.00 64.50 203 CYS A N 1
ATOM 1625 C CA . CYS A 1 203 ? 6.430 -8.898 -23.986 1.00 64.50 203 CYS A CA 1
ATOM 1626 C C . CYS A 1 203 ? 5.663 -9.782 -24.984 1.00 64.50 203 CYS A C 1
ATOM 1628 O O . CYS A 1 203 ? 4.444 -9.650 -25.111 1.00 64.50 203 CYS A O 1
ATOM 1630 N N . ALA A 1 204 ? 6.352 -10.648 -25.736 1.00 65.31 204 ALA A N 1
ATOM 1631 C CA . ALA A 1 204 ? 5.692 -11.617 -26.597 1.00 65.31 204 ALA A CA 1
ATOM 1632 C C . ALA A 1 204 ? 4.612 -12.353 -25.787 1.00 65.31 204 ALA A C 1
ATOM 1634 O O . ALA A 1 204 ? 4.831 -12.681 -24.619 1.00 65.31 204 ALA A O 1
ATOM 1635 N N . GLN A 1 205 ? 3.446 -12.567 -26.404 1.00 64.31 205 GLN A N 1
ATOM 1636 C CA . GLN A 1 205 ? 2.265 -13.183 -25.789 1.00 64.31 205 GLN A CA 1
ATOM 1637 C C . GLN A 1 205 ? 2.495 -14.671 -25.499 1.00 64.31 205 GLN A C 1
ATOM 1639 O O . GLN A 1 205 ? 1.936 -15.555 -26.143 1.00 64.31 205 GLN A O 1
ATOM 1644 N N . ILE A 1 206 ? 3.377 -14.944 -24.549 1.00 73.38 206 ILE A N 1
ATOM 1645 C CA . ILE A 1 206 ? 3.678 -16.267 -24.039 1.00 73.38 206 ILE A CA 1
ATOM 1646 C C . ILE A 1 206 ? 3.204 -16.259 -22.596 1.00 73.38 206 ILE A C 1
ATOM 1648 O O . ILE A 1 206 ? 3.702 -15.481 -21.774 1.00 73.38 206 ILE A O 1
ATOM 1652 N N . VAL A 1 207 ? 2.240 -17.132 -22.304 1.00 81.81 207 VAL A N 1
ATOM 1653 C CA . VAL A 1 207 ? 1.761 -17.346 -20.940 1.00 81.81 207 VAL A CA 1
ATOM 1654 C C . VAL A 1 207 ? 2.971 -17.642 -20.060 1.00 81.81 207 VAL A C 1
ATOM 1656 O O . VAL A 1 207 ? 3.669 -18.634 -20.259 1.00 81.81 207 VAL A O 1
ATOM 1659 N N . THR A 1 208 ? 3.236 -16.750 -19.114 1.00 87.06 208 THR A N 1
ATOM 1660 C CA . THR A 1 208 ? 4.400 -16.816 -18.238 1.00 87.06 208 THR A CA 1
ATOM 1661 C C . THR A 1 208 ? 3.958 -17.286 -16.871 1.00 87.06 208 THR A C 1
ATOM 1663 O O . THR A 1 208 ? 3.133 -16.653 -16.214 1.00 87.06 208 THR A O 1
ATOM 1666 N N . LYS A 1 209 ? 4.508 -18.408 -16.425 1.00 92.31 209 LYS A N 1
ATOM 1667 C CA . LYS A 1 209 ? 4.274 -18.912 -15.079 1.00 92.31 209 LYS A CA 1
ATOM 1668 C C . LYS A 1 209 ? 5.207 -18.187 -14.115 1.00 92.31 209 LYS A C 1
ATOM 1670 O O . LYS A 1 209 ? 6.391 -18.036 -14.405 1.00 92.31 209 LYS A O 1
ATOM 1675 N N . ALA A 1 210 ? 4.698 -17.738 -12.976 1.00 91.50 210 ALA A N 1
ATOM 1676 C CA . ALA A 1 210 ? 5.532 -17.157 -11.931 1.00 91.50 210 ALA A CA 1
ATOM 1677 C C . ALA A 1 210 ? 5.095 -17.625 -10.543 1.00 91.50 210 ALA A C 1
ATOM 1679 O O . ALA A 1 210 ? 3.916 -17.883 -10.297 1.00 91.50 210 ALA A O 1
ATOM 1680 N N . GLU A 1 211 ? 6.062 -17.742 -9.640 1.00 94.12 211 GLU A N 1
ATOM 1681 C CA . GLU A 1 211 ? 5.891 -18.208 -8.270 1.00 94.12 211 GLU A CA 1
ATOM 1682 C C . GLU A 1 211 ? 6.186 -17.086 -7.280 1.00 94.12 211 GLU A C 1
ATOM 1684 O O . GLU A 1 211 ? 7.219 -16.424 -7.359 1.00 94.12 211 GLU A O 1
ATOM 1689 N N . ASN A 1 212 ? 5.300 -16.912 -6.303 1.00 89.06 212 ASN A N 1
ATOM 1690 C CA . ASN A 1 212 ? 5.561 -16.097 -5.134 1.00 89.06 212 ASN A CA 1
ATOM 1691 C C . ASN A 1 212 ? 5.960 -16.982 -3.954 1.00 89.06 212 ASN A C 1
ATOM 1693 O O . ASN A 1 212 ? 5.108 -17.526 -3.247 1.00 89.06 212 ASN A O 1
ATOM 1697 N N . LYS A 1 213 ? 7.272 -17.096 -3.723 1.00 83.62 213 LYS A N 1
ATOM 1698 C CA . LYS A 1 213 ? 7.850 -17.929 -2.655 1.00 83.62 213 LYS A CA 1
ATOM 1699 C C . LYS A 1 213 ? 7.430 -17.505 -1.248 1.00 83.62 213 LYS A C 1
ATOM 1701 O O . LYS A 1 213 ? 7.450 -18.332 -0.344 1.00 83.62 213 LYS A O 1
ATOM 1706 N N . ALA A 1 214 ? 7.059 -16.238 -1.044 1.00 72.69 214 ALA A N 1
ATOM 1707 C CA . ALA A 1 214 ? 6.648 -15.756 0.273 1.00 72.69 214 ALA A CA 1
ATOM 1708 C C . ALA A 1 214 ? 5.279 -16.314 0.690 1.00 72.69 214 ALA A C 1
ATOM 1710 O O . ALA A 1 214 ? 5.049 -16.529 1.877 1.00 72.69 214 ALA A O 1
ATOM 1711 N N . ILE A 1 215 ? 4.392 -16.569 -0.278 1.00 80.81 215 ILE A N 1
ATOM 1712 C CA . ILE A 1 215 ? 3.043 -17.108 -0.032 1.00 80.81 215 ILE A CA 1
ATOM 1713 C C . ILE A 1 215 ? 2.842 -18.529 -0.577 1.00 80.81 215 ILE A C 1
ATOM 1715 O O . ILE A 1 215 ? 1.775 -19.102 -0.384 1.00 80.81 215 ILE A O 1
ATOM 1719 N N . GLY A 1 216 ? 3.841 -19.109 -1.249 1.00 85.56 216 GLY A N 1
ATOM 1720 C CA . GLY A 1 216 ? 3.781 -20.467 -1.803 1.00 85.56 216 GLY A CA 1
ATOM 1721 C C . GLY A 1 216 ? 2.748 -20.631 -2.922 1.00 85.56 216 GLY A C 1
ATOM 1722 O O . GLY A 1 216 ? 2.157 -21.700 -3.060 1.00 85.56 216 GLY A O 1
ATOM 1723 N N . VAL A 1 217 ? 2.488 -19.570 -3.693 1.00 89.81 217 VAL A N 1
ATOM 1724 C CA . VAL A 1 217 ? 1.482 -19.561 -4.769 1.00 89.81 217 VAL A CA 1
ATOM 1725 C C . VAL A 1 217 ? 2.162 -19.444 -6.125 1.00 89.81 217 VAL A C 1
ATOM 1727 O O . VAL A 1 217 ? 3.111 -18.681 -6.290 1.00 89.81 217 VAL A O 1
ATOM 1730 N N . THR A 1 218 ? 1.629 -20.149 -7.121 1.00 92.44 218 THR A N 1
ATOM 1731 C CA . THR A 1 218 ? 2.059 -20.048 -8.518 1.00 92.44 218 THR A CA 1
ATOM 1732 C C . THR A 1 218 ? 0.891 -19.622 -9.400 1.00 92.44 218 THR A C 1
ATOM 1734 O O . THR A 1 218 ? -0.183 -20.214 -9.316 1.00 92.44 218 THR A O 1
ATOM 1737 N N . LEU A 1 219 ? 1.096 -18.617 -10.254 1.00 91.12 219 LEU A N 1
ATOM 1738 C CA . LEU A 1 219 ? 0.082 -18.087 -11.171 1.00 91.12 219 LEU A CA 1
ATOM 1739 C C . LEU A 1 219 ? 0.606 -18.027 -12.607 1.00 91.12 219 LEU A C 1
ATOM 1741 O O . LEU A 1 219 ? 1.811 -17.946 -12.844 1.00 91.12 219 LEU A O 1
ATOM 1745 N N . ASN A 1 220 ? -0.330 -18.053 -13.555 1.00 89.81 220 ASN A N 1
ATOM 1746 C CA . ASN A 1 220 ? -0.065 -17.815 -14.968 1.00 89.81 220 ASN A CA 1
ATOM 1747 C C . ASN A 1 220 ? -0.406 -16.365 -15.307 1.00 89.81 220 ASN A C 1
ATOM 1749 O O . ASN A 1 220 ? -1.492 -15.884 -14.981 1.00 89.81 220 ASN A O 1
ATOM 1753 N N . PHE A 1 221 ? 0.511 -15.702 -15.992 1.00 85.06 221 PHE A N 1
ATOM 1754 C CA . PHE A 1 221 ? 0.401 -14.328 -16.451 1.00 85.06 221 PHE A CA 1
ATOM 1755 C C . PHE A 1 221 ? 0.320 -14.319 -17.985 1.00 85.06 221 PHE A C 1
ATOM 1757 O O . PHE A 1 221 ? 1.021 -15.117 -18.610 1.00 85.06 221 PHE A O 1
ATOM 1764 N N . PRO A 1 222 ? -0.519 -13.477 -18.617 1.00 80.25 222 PRO A N 1
ATOM 1765 C CA . PRO A 1 222 ? -0.687 -13.482 -20.074 1.00 80.25 222 PRO A CA 1
ATOM 1766 C C . PRO A 1 222 ? 0.617 -13.246 -20.846 1.00 80.25 222 PRO A C 1
ATOM 1768 O O . PRO A 1 222 ? 0.836 -13.857 -21.892 1.00 80.25 222 PRO A O 1
ATOM 1771 N N . THR A 1 223 ? 1.492 -12.393 -20.312 1.00 80.50 223 THR A N 1
ATOM 1772 C CA . THR A 1 223 ? 2.815 -12.096 -20.866 1.00 80.50 223 THR A CA 1
ATOM 1773 C C . THR A 1 223 ? 3.881 -12.043 -19.762 1.00 80.50 223 THR A C 1
ATOM 1775 O O . THR A 1 223 ? 3.546 -11.865 -18.584 1.00 80.50 223 THR A O 1
ATOM 1778 N N . PRO A 1 224 ? 5.185 -12.107 -20.106 1.00 80.62 224 PRO A N 1
ATOM 1779 C CA . PRO A 1 224 ? 6.264 -11.913 -19.133 1.00 80.62 224 PRO A CA 1
ATOM 1780 C C . PRO A 1 224 ? 6.214 -10.554 -18.425 1.00 80.62 224 PRO A C 1
ATOM 1782 O O . PRO A 1 224 ? 6.743 -10.409 -17.323 1.00 80.62 224 PRO A O 1
ATOM 1785 N N . CYS A 1 225 ? 5.576 -9.569 -19.057 1.00 78.69 225 CYS A N 1
ATOM 1786 C CA . CYS A 1 225 ? 5.457 -8.203 -18.569 1.00 78.69 225 CYS A CA 1
ATOM 1787 C C . CYS A 1 225 ? 4.325 -8.050 -17.545 1.00 78.69 225 CYS A C 1
ATOM 1789 O O . CYS A 1 225 ? 4.382 -7.154 -16.707 1.00 78.69 225 CYS A O 1
ATOM 1791 N N . ASP A 1 226 ? 3.360 -8.966 -17.519 1.00 80.56 226 ASP A N 1
ATOM 1792 C CA . ASP A 1 226 ? 2.297 -8.965 -16.509 1.00 80.56 226 ASP A CA 1
ATOM 1793 C C . ASP A 1 226 ? 2.766 -9.542 -15.164 1.00 80.56 226 ASP A C 1
ATOM 1795 O O . ASP A 1 226 ? 2.090 -9.373 -14.149 1.00 80.56 226 ASP A O 1
ATOM 1799 N N . VAL A 1 227 ? 3.938 -10.192 -15.130 1.00 83.44 227 VAL A N 1
ATOM 1800 C CA . VAL A 1 227 ? 4.542 -10.696 -13.890 1.00 83.44 227 VAL A CA 1
ATOM 1801 C C . VAL A 1 227 ? 4.993 -9.507 -13.021 1.00 83.44 227 VAL A C 1
ATOM 1803 O O . VAL A 1 227 ? 5.782 -8.673 -13.492 1.00 83.44 227 VAL A O 1
ATOM 1806 N N . PRO A 1 228 ? 4.533 -9.405 -11.756 1.00 80.50 228 PRO A N 1
ATOM 1807 C CA . PRO A 1 228 ? 4.973 -8.358 -10.840 1.00 80.50 228 PRO A CA 1
ATOM 1808 C C . PRO A 1 228 ? 6.473 -8.463 -10.550 1.00 80.50 228 PRO A C 1
ATOM 1810 O O . PRO A 1 228 ? 7.003 -9.555 -10.382 1.00 80.50 228 PRO A O 1
ATOM 1813 N N . THR A 1 229 ? 7.167 -7.328 -10.446 1.00 73.75 229 THR A N 1
ATOM 1814 C CA . THR A 1 229 ? 8.630 -7.329 -10.257 1.00 73.75 229 THR A CA 1
ATOM 1815 C C . THR A 1 229 ? 9.055 -7.777 -8.854 1.00 73.75 229 THR A C 1
ATOM 1817 O O . THR A 1 229 ? 10.129 -8.344 -8.683 1.00 73.75 229 THR A O 1
ATOM 1820 N N . TYR A 1 230 ? 8.227 -7.542 -7.829 1.00 71.75 230 TYR A N 1
ATOM 1821 C CA . TYR A 1 230 ? 8.580 -7.857 -6.442 1.00 71.75 230 TYR A CA 1
ATOM 1822 C C . TYR A 1 230 ? 7.805 -9.055 -5.912 1.00 71.75 230 TYR A C 1
ATOM 1824 O O . TYR A 1 230 ? 6.578 -9.096 -5.963 1.00 71.75 230 TYR A O 1
ATOM 1832 N N . GLY A 1 231 ? 8.543 -10.002 -5.334 1.00 75.69 231 GLY A N 1
ATOM 1833 C CA . GLY A 1 231 ? 7.977 -11.175 -4.675 1.00 75.69 231 GLY A CA 1
ATOM 1834 C C . GLY A 1 231 ? 7.517 -12.275 -5.626 1.00 75.69 231 GLY A C 1
ATOM 1835 O O . GLY A 1 231 ? 7.075 -13.301 -5.133 1.00 75.69 231 GLY A O 1
ATOM 1836 N N . TRP A 1 232 ? 7.643 -12.097 -6.942 1.00 88.12 232 TRP A N 1
ATOM 1837 C CA . TRP A 1 232 ? 7.344 -13.117 -7.943 1.00 88.12 232 TRP A CA 1
ATOM 1838 C C . TRP A 1 232 ? 8.603 -13.451 -8.741 1.00 88.12 232 TRP A C 1
ATOM 1840 O O . TRP A 1 232 ? 9.326 -12.558 -9.173 1.00 88.12 232 TRP A O 1
ATOM 1850 N N . GLU A 1 233 ? 8.852 -14.738 -8.947 1.00 89.38 233 GLU A N 1
ATOM 1851 C CA . GLU A 1 233 ? 9.935 -15.246 -9.785 1.00 89.38 233 GLU A CA 1
ATOM 1852 C C . GLU A 1 233 ? 9.338 -16.003 -10.973 1.00 89.38 233 GLU A C 1
ATOM 1854 O O . GLU A 1 233 ? 8.476 -16.864 -10.792 1.00 89.38 233 GLU A O 1
ATOM 1859 N N . LYS A 1 234 ? 9.777 -15.683 -12.198 1.00 90.00 234 LYS A N 1
ATOM 1860 C CA . LYS A 1 234 ? 9.360 -16.406 -13.410 1.00 90.00 234 LYS A CA 1
ATOM 1861 C C . LYS A 1 234 ? 9.855 -17.857 -13.314 1.00 90.00 234 LYS A C 1
ATOM 1863 O O . LYS A 1 234 ? 11.026 -18.094 -13.027 1.00 90.00 234 LYS A O 1
ATOM 1868 N N . VAL A 1 235 ? 8.962 -18.814 -13.548 1.00 88.88 235 VAL A N 1
ATOM 1869 C CA . VAL A 1 235 ? 9.258 -20.251 -13.557 1.00 88.88 235 VAL A CA 1
ATOM 1870 C C . VAL A 1 235 ? 9.353 -20.687 -15.015 1.00 88.88 235 VAL A C 1
ATOM 1872 O O . VAL A 1 235 ? 8.361 -20.594 -15.739 1.00 88.88 235 VAL A O 1
ATOM 1875 N N . ASN A 1 236 ? 10.545 -21.120 -15.430 1.00 74.94 236 ASN A N 1
ATOM 1876 C CA . ASN A 1 236 ? 10.787 -21.669 -16.769 1.00 74.94 236 ASN A CA 1
ATOM 1877 C C . ASN A 1 236 ? 10.279 -23.108 -16.894 1.00 74.94 236 ASN A C 1
ATOM 1879 O O . ASN A 1 236 ? 10.401 -23.865 -15.903 1.00 74.94 236 ASN A O 1
#

pLDDT: mean 75.88, std 20.21, range [33.69, 98.38]